Protein AF-A0A7V0SC01-F1 (afdb_monomer_lite)

Structure (mmCIF, N/CA/C/O backbone):
data_AF-A0A7V0SC01-F1
#
_entry.id   AF-A0A7V0SC01-F1
#
loop_
_atom_site.group_PDB
_atom_site.id
_atom_site.type_symbol
_atom_site.label_atom_id
_atom_site.label_alt_id
_atom_site.label_comp_id
_atom_site.label_asym_id
_atom_site.label_entity_id
_atom_site.label_seq_id
_atom_site.pdbx_PDB_ins_code
_atom_site.Cartn_x
_atom_site.Cartn_y
_atom_site.Cartn_z
_atom_site.occupancy
_atom_site.B_iso_or_equiv
_atom_site.auth_seq_id
_atom_site.auth_comp_id
_atom_site.auth_asym_id
_atom_site.auth_atom_id
_atom_site.pdbx_PDB_model_num
ATOM 1 N N . MET A 1 1 ? 28.321 1.062 -47.122 1.00 32.31 1 MET A N 1
ATOM 2 C CA . MET A 1 1 ? 28.474 -0.210 -46.373 1.00 32.31 1 MET A CA 1
ATOM 3 C C . MET A 1 1 ? 28.250 0.107 -44.896 1.00 32.31 1 MET A C 1
ATOM 5 O O . MET A 1 1 ? 29.097 0.754 -44.309 1.00 32.31 1 MET A O 1
ATOM 9 N N . ILE A 1 2 ? 27.029 0.030 -44.347 1.00 30.38 2 ILE A N 1
ATOM 10 C CA . ILE A 1 2 ? 26.309 -1.176 -43.863 1.00 30.3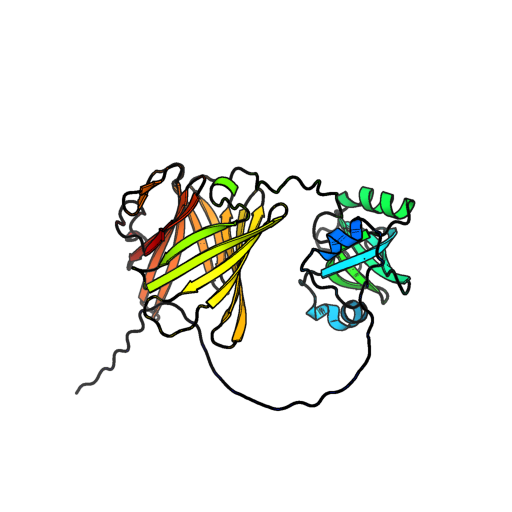8 2 ILE A CA 1
ATOM 11 C C . ILE A 1 2 ? 27.249 -1.990 -42.945 1.00 30.38 2 ILE A C 1
ATOM 13 O O . ILE A 1 2 ? 28.201 -2.565 -43.447 1.00 30.38 2 ILE A O 1
ATOM 17 N N . LYS A 1 3 ? 27.099 -2.026 -41.612 1.00 25.28 3 LYS A N 1
ATOM 18 C CA . LYS A 1 3 ? 25.887 -2.324 -40.827 1.00 25.28 3 LYS A CA 1
ATOM 19 C C . LYS A 1 3 ? 25.716 -1.407 -39.604 1.00 25.28 3 LYS A C 1
ATOM 21 O O . LYS A 1 3 ? 26.541 -1.406 -38.698 1.00 25.28 3 LYS A O 1
ATOM 26 N N . LYS A 1 4 ? 24.561 -0.732 -39.543 1.00 28.95 4 LYS A N 1
ATOM 27 C CA . LYS A 1 4 ? 23.902 -0.332 -38.292 1.00 28.95 4 LYS A CA 1
ATOM 28 C C . LYS A 1 4 ? 23.519 -1.606 -37.53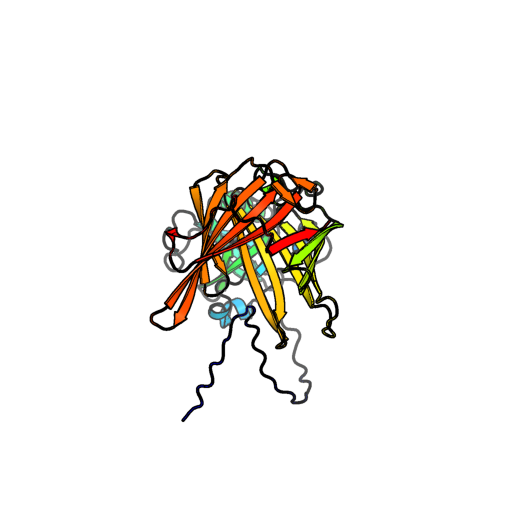1 1.00 28.95 4 LYS A C 1
ATOM 30 O O . LYS A 1 4 ? 22.881 -2.481 -38.114 1.00 28.95 4 LYS A O 1
ATOM 35 N N . ARG A 1 5 ? 23.856 -1.699 -36.246 1.00 25.48 5 ARG A N 1
ATOM 36 C CA . ARG A 1 5 ? 23.136 -2.562 -35.301 1.00 25.48 5 ARG A CA 1
ATOM 37 C C . ARG A 1 5 ? 22.370 -1.665 -34.342 1.00 25.48 5 ARG A C 1
ATOM 39 O O . ARG A 1 5 ? 22.886 -1.219 -33.328 1.00 25.48 5 ARG A O 1
ATOM 46 N N . THR A 1 6 ? 21.138 -1.383 -34.743 1.00 27.02 6 THR A N 1
ATOM 47 C CA . THR A 1 6 ? 20.044 -0.979 -33.868 1.00 27.02 6 THR A CA 1
ATOM 48 C C . THR A 1 6 ? 19.852 -2.086 -32.833 1.00 27.02 6 THR A C 1
ATOM 50 O O . THR A 1 6 ? 19.529 -3.210 -33.211 1.00 27.02 6 THR A O 1
ATOM 53 N N . ILE A 1 7 ? 20.066 -1.791 -31.553 1.00 26.25 7 ILE A N 1
ATOM 54 C CA . ILE A 1 7 ? 19.537 -2.613 -30.463 1.00 26.25 7 ILE A CA 1
ATOM 55 C C . ILE A 1 7 ? 18.461 -1.768 -29.793 1.00 26.25 7 ILE A C 1
ATOM 57 O O . ILE A 1 7 ? 18.733 -0.818 -29.065 1.00 26.25 7 ILE A O 1
ATOM 61 N N . LEU A 1 8 ? 17.232 -2.097 -30.170 1.00 22.97 8 LEU A N 1
ATOM 62 C CA . LEU A 1 8 ? 15.988 -1.679 -29.553 1.00 22.97 8 LEU A CA 1
ATOM 63 C C . LEU A 1 8 ? 15.922 -2.367 -28.177 1.00 22.97 8 LEU A C 1
ATOM 65 O O . LEU A 1 8 ? 15.876 -3.593 -28.129 1.00 22.97 8 LEU A O 1
ATOM 69 N N . PHE A 1 9 ? 15.914 -1.616 -27.079 1.00 23.14 9 PHE A N 1
ATOM 70 C CA . PHE A 1 9 ? 15.459 -2.127 -25.782 1.00 23.14 9 PHE A CA 1
ATOM 71 C C . PHE A 1 9 ? 14.180 -1.381 -25.409 1.00 23.14 9 PHE A C 1
ATOM 73 O O . PHE A 1 9 ? 14.196 -0.315 -24.802 1.00 23.14 9 PHE A O 1
ATOM 80 N N . ILE A 1 10 ? 13.061 -1.946 -25.858 1.00 24.16 10 ILE A N 1
ATOM 81 C CA . ILE A 1 10 ? 11.725 -1.675 -25.336 1.00 24.16 10 ILE A CA 1
ATOM 82 C C . ILE A 1 10 ? 11.415 -2.842 -24.393 1.00 24.16 10 ILE A C 1
ATOM 84 O O . ILE A 1 10 ? 11.433 -3.991 -24.824 1.00 24.16 10 ILE A O 1
ATOM 88 N N . GLY A 1 11 ? 11.159 -2.539 -23.120 1.00 21.77 11 GLY A N 1
ATOM 89 C CA . GLY A 1 11 ? 10.746 -3.495 -22.084 1.00 21.77 11 GLY A CA 1
ATOM 90 C C . GLY A 1 11 ? 11.477 -3.218 -20.766 1.00 21.77 11 GLY A C 1
ATOM 91 O O . GLY A 1 11 ? 12.689 -3.354 -20.695 1.00 21.77 11 GLY A O 1
ATOM 92 N N . MET A 1 12 ? 10.830 -2.591 -19.780 1.00 28.05 12 MET A N 1
ATOM 93 C CA . MET A 1 12 ? 10.052 -3.267 -18.728 1.00 28.05 12 MET A CA 1
ATOM 94 C C . MET A 1 12 ? 10.894 -4.232 -17.882 1.00 28.05 12 MET A C 1
ATOM 96 O O . MET A 1 12 ? 11.362 -5.245 -18.378 1.00 28.05 12 MET A O 1
ATOM 100 N N . ILE A 1 13 ? 10.960 -3.928 -16.578 1.00 26.47 13 ILE A N 1
ATOM 101 C CA . ILE A 1 13 ? 11.530 -4.745 -15.493 1.00 26.47 13 ILE A CA 1
ATOM 102 C C . ILE A 1 13 ? 13.065 -4.787 -15.515 1.00 26.47 13 ILE A C 1
ATOM 104 O O . ILE A 1 13 ? 13.682 -5.712 -16.028 1.00 26.47 13 ILE A O 1
ATOM 108 N N . VAL A 1 14 ? 13.699 -3.790 -14.894 1.00 23.45 14 VAL A N 1
ATOM 109 C CA . VAL A 1 14 ? 15.125 -3.871 -14.547 1.00 23.45 14 VAL A CA 1
ATOM 110 C C . VAL A 1 14 ? 15.237 -4.566 -13.188 1.00 23.45 14 VAL A C 1
ATOM 112 O O . VAL A 1 14 ? 15.217 -3.930 -12.142 1.00 23.45 14 VAL A O 1
ATOM 115 N N . MET A 1 15 ? 15.293 -5.898 -13.234 1.00 24.09 15 MET A N 1
ATOM 116 C CA . MET A 1 15 ? 16.021 -6.729 -12.274 1.00 24.09 15 MET A CA 1
ATOM 117 C C . MET A 1 15 ? 17.444 -6.846 -12.828 1.00 24.09 15 MET A C 1
ATOM 119 O O . MET A 1 15 ? 17.623 -7.337 -13.942 1.00 24.09 15 MET A O 1
ATOM 123 N N . SER A 1 16 ? 18.448 -6.413 -12.077 1.00 22.84 16 SER A N 1
ATOM 124 C CA . SER A 1 16 ? 19.837 -6.796 -12.346 1.00 22.84 16 SER A CA 1
ATOM 125 C C . SER A 1 16 ? 20.180 -7.973 -11.440 1.00 22.84 16 SER A C 1
ATOM 127 O O . SER A 1 16 ? 19.786 -7.948 -10.285 1.00 22.84 16 SER A O 1
ATOM 129 N N . ILE A 1 17 ? 20.875 -8.983 -11.980 1.00 23.52 17 ILE A N 1
ATOM 130 C CA . ILE A 1 17 ? 21.592 -10.075 -11.294 1.00 23.52 17 ILE A CA 1
ATOM 131 C C . ILE A 1 17 ? 23.050 -10.012 -11.705 1.00 23.52 17 ILE A C 1
ATOM 133 O O . ILE A 1 17 ? 23.328 -10.023 -12.899 1.00 23.52 17 ILE A O 1
ATOM 137 N N . VAL A 1 18 ? 23.968 -10.027 -10.736 1.00 20.72 18 VAL A N 1
ATOM 138 C CA . VAL A 1 18 ? 25.374 -10.422 -10.918 1.00 20.72 18 VAL A CA 1
ATOM 139 C C . VAL A 1 18 ? 25.858 -11.261 -9.719 1.00 20.72 18 VAL A C 1
ATOM 141 O O . VAL A 1 18 ? 25.680 -10.896 -8.564 1.00 20.72 18 VAL A O 1
ATOM 144 N N . MET A 1 19 ? 26.436 -12.416 -10.050 1.00 20.89 19 MET A N 1
ATOM 145 C CA . MET A 1 19 ? 26.817 -13.578 -9.229 1.00 20.89 19 MET A CA 1
ATOM 146 C C . MET A 1 19 ? 28.038 -13.368 -8.303 1.00 20.89 19 MET A C 1
ATOM 148 O O . MET A 1 19 ? 28.820 -12.459 -8.551 1.00 20.89 19 MET A O 1
ATOM 152 N N . VAL A 1 20 ? 28.255 -14.275 -7.325 1.00 20.08 20 VAL A N 1
ATOM 153 C CA . VAL A 1 20 ? 29.432 -15.192 -7.186 1.00 20.08 20 VAL A CA 1
ATOM 154 C C . VAL A 1 20 ? 29.400 -15.941 -5.823 1.00 20.08 20 VAL A C 1
ATOM 156 O O . VAL A 1 20 ? 29.287 -15.336 -4.763 1.00 20.08 20 VAL A O 1
ATOM 159 N N . THR A 1 21 ? 29.519 -17.275 -5.861 1.00 21.55 21 THR A N 1
ATOM 160 C CA . THR A 1 21 ? 29.778 -18.236 -4.751 1.00 21.55 21 THR A CA 1
ATOM 161 C C . THR A 1 21 ? 31.292 -18.456 -4.517 1.00 21.55 21 THR A C 1
ATOM 163 O O . THR A 1 21 ? 32.056 -18.149 -5.428 1.00 21.55 21 THR A O 1
ATOM 166 N N . PRO A 1 22 ? 31.757 -19.249 -3.523 1.00 34.16 22 PRO A N 1
ATOM 167 C CA . PRO A 1 22 ? 31.482 -19.283 -2.080 1.00 34.16 22 PRO A CA 1
ATOM 168 C C . PRO A 1 22 ? 32.797 -19.172 -1.251 1.00 34.16 22 PRO A C 1
ATOM 170 O O . PRO A 1 22 ? 33.889 -19.392 -1.770 1.00 34.16 22 PRO A O 1
ATOM 173 N N . ALA A 1 23 ? 32.718 -18.939 0.063 1.00 20.41 23 ALA A N 1
ATOM 174 C CA . ALA A 1 23 ? 33.807 -19.303 0.978 1.00 20.41 23 ALA A CA 1
ATOM 175 C C . ALA A 1 23 ? 33.254 -19.810 2.316 1.00 20.41 23 ALA A C 1
ATOM 177 O O . ALA A 1 23 ? 32.284 -19.280 2.853 1.00 20.41 23 ALA A O 1
ATOM 178 N N . ALA A 1 24 ? 33.860 -20.898 2.781 1.00 21.64 24 ALA A N 1
ATOM 179 C CA . ALA A 1 24 ? 33.440 -21.726 3.896 1.00 21.64 24 ALA A CA 1
ATOM 180 C C . ALA A 1 24 ? 33.712 -21.107 5.283 1.00 21.64 24 ALA A C 1
ATOM 182 O O . ALA A 1 24 ? 34.537 -20.213 5.450 1.00 21.64 24 ALA A O 1
ATOM 183 N N . VAL A 1 25 ? 32.984 -21.669 6.251 1.00 29.94 25 VAL A N 1
ATOM 184 C CA . VAL A 1 25 ? 32.935 -21.446 7.710 1.00 29.94 25 VAL A CA 1
ATOM 185 C C . VAL A 1 25 ? 34.336 -21.446 8.371 1.00 29.94 25 VAL A C 1
ATOM 187 O O . VAL A 1 25 ? 35.246 -22.103 7.866 1.00 29.94 25 VAL A O 1
ATOM 190 N N . PRO A 1 26 ? 34.508 -20.810 9.548 1.00 25.97 26 PRO A N 1
ATOM 191 C CA . PRO A 1 26 ? 34.388 -21.618 10.764 1.00 25.97 26 PRO A CA 1
ATOM 192 C C . PRO A 1 26 ? 33.603 -20.947 11.900 1.00 25.97 26 PRO A C 1
ATOM 194 O O . PRO A 1 26 ? 33.560 -19.728 12.054 1.00 25.97 26 PRO A O 1
ATOM 197 N N . ALA A 1 27 ? 32.978 -21.813 12.693 1.00 37.66 27 ALA A N 1
ATOM 198 C CA . ALA A 1 27 ? 32.303 -21.500 13.935 1.00 37.66 27 ALA A CA 1
ATOM 199 C C . ALA A 1 27 ? 33.270 -20.839 14.927 1.00 37.66 27 ALA A C 1
ATOM 201 O O . ALA A 1 27 ? 34.355 -21.357 15.187 1.00 37.66 27 ALA A O 1
ATOM 202 N N . GLY A 1 28 ? 32.840 -19.713 15.490 1.00 23.97 28 GLY A N 1
ATOM 203 C CA . GLY A 1 28 ? 33.457 -19.069 16.638 1.00 23.97 28 GLY A CA 1
ATOM 204 C C . GLY A 1 28 ? 32.380 -18.833 17.683 1.00 23.97 28 GLY A C 1
ATOM 205 O O . GLY A 1 28 ? 31.552 -17.942 17.532 1.00 23.97 28 GLY A O 1
ATOM 206 N N . ASP A 1 29 ? 32.377 -19.692 18.693 1.00 39.56 29 ASP A N 1
ATOM 207 C CA . ASP A 1 29 ? 31.605 -19.577 19.922 1.00 39.56 29 ASP A CA 1
ATOM 208 C C . ASP A 1 29 ? 31.973 -18.270 20.649 1.00 39.56 29 ASP A C 1
ATOM 210 O O . ASP A 1 29 ? 33.111 -18.102 21.090 1.00 39.56 29 ASP A O 1
ATOM 214 N N . MET A 1 30 ? 31.032 -17.324 20.729 1.00 27.67 30 MET A N 1
ATOM 215 C CA . MET A 1 30 ? 31.094 -16.170 21.629 1.00 27.67 30 MET A CA 1
ATOM 216 C C . MET A 1 30 ? 29.681 -15.784 22.083 1.00 27.67 30 MET A C 1
ATOM 218 O O . MET A 1 30 ? 28.943 -15.131 21.354 1.00 27.67 30 MET A O 1
ATOM 222 N N . GLY A 1 31 ? 29.351 -16.193 23.310 1.00 29.47 31 GLY A N 1
ATOM 223 C CA . GLY A 1 31 ? 28.769 -15.322 24.338 1.00 29.47 31 GLY A CA 1
ATOM 224 C C . GLY A 1 31 ? 27.328 -14.835 24.160 1.00 29.47 31 GLY A C 1
ATOM 225 O O . GLY A 1 31 ? 27.039 -13.940 23.376 1.00 29.47 31 GLY A O 1
ATOM 226 N N . ASP A 1 32 ? 26.438 -15.355 25.007 1.00 37.16 32 ASP A N 1
ATOM 227 C CA . ASP A 1 32 ? 25.123 -14.789 25.331 1.00 37.16 32 ASP A CA 1
ATOM 228 C C . ASP A 1 32 ? 25.214 -13.303 25.770 1.00 37.16 32 ASP A C 1
ATOM 230 O O . ASP A 1 32 ? 25.426 -13.021 26.951 1.00 37.16 32 ASP A O 1
ATOM 234 N N . ASP A 1 33 ? 24.978 -12.348 24.860 1.00 36.06 33 ASP A N 1
ATOM 235 C CA . ASP A 1 33 ? 24.984 -10.907 25.173 1.00 36.06 33 ASP A CA 1
ATOM 236 C C . ASP A 1 33 ? 23.579 -10.243 25.146 1.00 36.06 33 ASP A C 1
ATOM 238 O O . ASP A 1 33 ? 22.966 -9.968 24.115 1.00 36.06 33 ASP A O 1
ATOM 242 N N . ASP A 1 34 ? 23.073 -10.004 26.364 1.00 45.72 34 ASP A N 1
ATOM 243 C CA . ASP A 1 34 ? 22.125 -8.989 26.876 1.00 45.72 34 ASP A CA 1
ATOM 244 C C . ASP A 1 34 ? 21.132 -8.247 25.941 1.00 45.72 34 ASP A C 1
ATOM 246 O O . ASP A 1 34 ? 21.267 -7.066 25.608 1.00 45.72 34 ASP A O 1
ATOM 250 N N . ILE A 1 35 ? 19.986 -8.890 25.703 1.00 43.06 35 ILE A N 1
ATOM 251 C CA . ILE A 1 35 ? 18.788 -8.339 25.043 1.00 43.06 35 ILE A CA 1
ATOM 252 C C . ILE A 1 35 ? 18.035 -7.342 25.951 1.00 43.06 35 ILE A C 1
ATOM 254 O O . ILE A 1 35 ? 17.849 -7.601 27.147 1.00 43.06 35 ILE A O 1
ATOM 258 N N . LEU A 1 36 ? 17.486 -6.247 25.390 1.00 44.62 36 LEU A N 1
ATOM 259 C CA . LEU A 1 36 ? 16.427 -5.442 26.030 1.00 44.62 36 LEU A CA 1
ATOM 260 C C . LEU A 1 36 ? 15.139 -6.279 26.206 1.00 44.62 36 LEU A C 1
ATOM 262 O O . LEU A 1 36 ? 14.146 -6.093 25.514 1.00 44.62 36 LEU A O 1
ATOM 266 N N . GLY A 1 37 ? 15.152 -7.190 27.178 1.00 42.94 37 GLY A N 1
ATOM 267 C CA . GLY A 1 37 ? 13.989 -7.936 27.647 1.00 42.94 37 GLY A CA 1
ATOM 268 C C . GLY A 1 37 ? 13.834 -9.325 27.031 1.00 42.94 37 GLY A C 1
ATOM 269 O O . GLY A 1 37 ? 13.206 -9.494 25.994 1.00 42.94 37 GLY A O 1
ATOM 270 N N . ARG A 1 38 ? 14.281 -10.351 27.763 1.00 42.81 38 ARG A N 1
ATOM 271 C CA . ARG A 1 38 ? 13.586 -11.645 27.755 1.00 42.81 38 ARG A CA 1
ATOM 272 C C . ARG A 1 38 ? 12.442 -11.532 28.765 1.00 42.81 38 ARG A C 1
ATOM 274 O O . ARG A 1 38 ? 12.681 -11.332 29.957 1.00 42.81 38 ARG A O 1
ATOM 281 N N . GLU A 1 39 ? 11.211 -11.549 28.272 1.00 45.19 39 GLU A N 1
ATOM 282 C CA . GLU A 1 39 ? 10.003 -11.251 29.047 1.00 45.19 39 GLU A CA 1
ATOM 283 C C . GLU A 1 39 ? 9.668 -12.359 30.056 1.00 45.19 39 GLU A C 1
ATOM 285 O O . GLU A 1 39 ? 9.625 -13.544 29.720 1.00 45.19 39 GLU A O 1
ATOM 290 N N . VAL A 1 40 ? 9.369 -11.959 31.292 1.00 42.19 40 VAL A N 1
ATOM 291 C CA . VAL A 1 40 ? 8.839 -12.850 32.333 1.00 42.19 40 VAL A CA 1
ATOM 292 C C . VAL A 1 40 ? 7.370 -13.149 32.014 1.00 42.19 40 VAL A C 1
ATOM 294 O O . VAL A 1 40 ? 6.590 -12.217 31.824 1.00 42.19 40 VAL A O 1
ATOM 297 N N . ARG A 1 41 ? 7.006 -14.437 31.927 1.00 37.75 41 ARG A N 1
ATOM 298 C CA . ARG A 1 41 ? 5.622 -14.910 31.719 1.00 37.75 41 ARG A CA 1
ATOM 299 C C . ARG A 1 41 ? 4.688 -14.315 32.788 1.00 37.75 41 ARG A C 1
ATOM 301 O O . ARG A 1 41 ? 5.016 -14.394 33.968 1.00 37.75 41 ARG A O 1
ATOM 308 N N . GLY A 1 42 ? 3.540 -13.767 32.371 1.00 39.06 42 GLY A N 1
ATOM 309 C CA . GLY A 1 42 ? 2.439 -13.386 33.272 1.00 39.06 42 GLY A CA 1
ATOM 310 C C . GLY A 1 42 ? 1.957 -11.927 33.230 1.00 39.06 42 GLY A C 1
ATOM 311 O O . GLY A 1 42 ? 1.072 -11.586 34.005 1.00 39.06 42 GLY A O 1
ATOM 312 N N . ASP A 1 43 ? 2.499 -11.065 32.363 1.00 46.81 43 ASP A N 1
ATOM 313 C CA . ASP A 1 43 ? 1.995 -9.693 32.162 1.00 46.81 43 ASP A CA 1
ATOM 314 C C . ASP A 1 43 ? 1.161 -9.626 30.861 1.00 46.81 43 ASP A C 1
ATOM 316 O O . ASP A 1 43 ? 1.726 -9.871 29.791 1.00 46.81 43 ASP A O 1
ATOM 320 N N . PRO A 1 44 ? -0.146 -9.290 30.909 1.00 42.97 44 PRO A N 1
ATOM 321 C CA . PRO A 1 44 ? -1.002 -9.185 29.720 1.00 42.97 44 PRO A CA 1
ATOM 322 C C . PRO A 1 44 ? -0.455 -8.209 28.666 1.00 42.97 44 PRO A C 1
ATOM 324 O O . PRO A 1 44 ? -0.641 -8.414 27.468 1.00 42.97 44 PRO A O 1
ATOM 327 N N . GLY A 1 45 ? 0.274 -7.171 29.101 1.00 45.81 45 GLY A N 1
ATOM 328 C CA . GLY A 1 45 ? 0.940 -6.230 28.200 1.00 45.81 45 GLY A CA 1
ATOM 329 C C . GLY A 1 45 ? 2.179 -6.810 27.507 1.00 45.81 45 GLY A C 1
ATOM 330 O O . GLY A 1 45 ? 2.515 -6.373 26.409 1.00 45.81 45 GLY A O 1
ATOM 331 N N . ALA A 1 46 ? 2.835 -7.816 28.102 1.00 46.94 46 ALA A N 1
ATOM 332 C CA . ALA A 1 46 ? 4.001 -8.478 27.514 1.00 46.94 46 ALA A CA 1
ATOM 333 C C . ALA A 1 46 ? 3.611 -9.399 26.353 1.00 46.94 46 ALA A C 1
ATOM 335 O O . ALA A 1 46 ? 4.292 -9.423 25.335 1.00 46.94 46 ALA A O 1
ATOM 336 N N . GLU A 1 47 ? 2.502 -10.137 26.458 1.00 41.25 47 GLU A N 1
ATOM 337 C CA . GLU A 1 47 ? 2.085 -11.066 25.395 1.00 41.25 47 GLU A CA 1
ATOM 338 C C . GLU A 1 47 ? 1.668 -10.353 24.104 1.00 41.25 47 GLU A C 1
ATOM 340 O O . GLU A 1 47 ? 1.959 -10.826 23.009 1.00 41.25 47 GLU A O 1
ATOM 345 N N . GLN A 1 48 ? 1.070 -9.167 24.202 1.00 47.59 48 GLN A N 1
ATOM 346 C CA . GLN A 1 48 ? 0.719 -8.366 23.025 1.00 47.59 48 GLN A CA 1
ATOM 347 C C . GLN A 1 48 ? 1.933 -7.637 22.428 1.00 47.59 48 GLN A C 1
ATOM 349 O O . GLN A 1 48 ? 2.005 -7.434 21.214 1.00 47.59 48 GLN A O 1
ATOM 354 N N . PHE A 1 49 ? 2.917 -7.293 23.263 1.00 48.41 49 PHE A N 1
ATOM 355 C CA . PHE A 1 49 ? 4.189 -6.711 22.843 1.00 48.41 49 PHE A CA 1
ATOM 356 C C . PHE A 1 49 ? 5.116 -7.722 22.148 1.00 48.41 49 PHE A C 1
ATOM 358 O O . PHE A 1 49 ? 5.822 -7.368 21.193 1.00 48.41 49 PHE A O 1
ATOM 365 N N . ARG A 1 50 ? 5.050 -9.001 22.548 1.00 48.25 50 ARG A N 1
ATOM 366 C CA . ARG A 1 50 ? 5.665 -10.130 21.825 1.00 48.25 50 ARG A CA 1
ATOM 367 C C . ARG A 1 50 ? 5.241 -10.157 20.363 1.00 48.25 50 ARG A C 1
ATOM 369 O O . ARG A 1 50 ? 6.108 -10.254 19.500 1.00 48.25 50 ARG A O 1
ATOM 376 N N . ASN A 1 51 ? 3.955 -9.935 20.093 1.00 43.47 51 ASN A N 1
ATOM 377 C CA . ASN A 1 51 ? 3.321 -10.046 18.772 1.00 43.47 51 ASN A CA 1
ATOM 378 C C . ASN A 1 51 ? 3.503 -8.802 17.874 1.00 43.47 51 ASN A C 1
ATOM 380 O O . ASN A 1 51 ? 2.601 -8.428 17.120 1.00 43.47 51 ASN A O 1
ATOM 384 N N . THR A 1 52 ? 4.637 -8.109 17.987 1.00 52.34 52 THR A N 1
ATOM 385 C CA . THR A 1 52 ? 5.035 -7.029 17.069 1.00 52.34 52 THR A CA 1
ATOM 386 C C . THR A 1 52 ? 6.342 -7.415 16.378 1.00 52.34 52 THR A C 1
ATOM 388 O O . THR A 1 52 ? 7.307 -7.742 17.060 1.00 52.34 52 THR A O 1
ATOM 391 N N . ASP A 1 53 ? 6.421 -7.338 15.047 1.00 59.81 53 ASP A N 1
ATOM 392 C CA . ASP A 1 53 ? 7.625 -7.755 14.286 1.00 59.81 53 ASP A CA 1
ATOM 393 C C . ASP A 1 53 ? 8.780 -6.744 14.351 1.00 59.81 53 ASP A C 1
ATOM 395 O O . ASP A 1 53 ? 9.726 -6.791 13.566 1.00 59.81 53 ASP A O 1
ATOM 399 N N . LEU A 1 54 ? 8.693 -5.773 15.261 1.00 59.69 54 LEU A N 1
ATOM 400 C CA . LEU A 1 54 ? 9.752 -4.797 15.447 1.00 59.69 54 LEU A CA 1
ATOM 401 C C . LEU A 1 54 ? 10.924 -5.444 16.191 1.00 59.69 54 LEU A C 1
ATOM 403 O O . LEU A 1 54 ? 10.707 -6.112 17.207 1.00 59.69 54 LEU A O 1
ATOM 407 N N . PRO A 1 55 ? 12.166 -5.227 15.727 1.00 62.12 55 PRO A N 1
ATOM 408 C CA . PRO A 1 55 ? 13.338 -5.748 16.404 1.00 62.12 55 PRO A CA 1
ATOM 409 C C . PRO A 1 55 ? 13.533 -5.058 17.756 1.00 62.12 55 PRO A C 1
ATOM 411 O O . PRO A 1 55 ? 13.121 -3.915 17.979 1.00 62.12 55 PRO A O 1
ATOM 414 N N . THR A 1 56 ? 14.222 -5.752 18.650 1.00 70.69 56 THR A N 1
ATOM 415 C CA . THR A 1 56 ? 14.676 -5.212 19.929 1.00 70.69 56 THR A CA 1
ATOM 416 C C . THR A 1 56 ? 16.158 -4.874 19.802 1.00 70.69 56 THR A C 1
ATOM 418 O O . THR A 1 56 ? 16.957 -5.754 19.497 1.00 70.69 56 THR A O 1
ATOM 421 N N . ALA A 1 57 ? 16.540 -3.615 20.025 1.00 70.44 57 ALA A N 1
ATOM 422 C CA . ALA A 1 57 ? 17.952 -3.233 20.035 1.00 70.44 57 ALA A CA 1
ATOM 423 C C . ALA A 1 57 ? 18.632 -3.666 21.345 1.00 70.44 57 ALA A C 1
ATOM 425 O O . ALA A 1 57 ? 18.005 -3.658 22.407 1.00 70.44 57 ALA A O 1
ATOM 426 N N . LEU A 1 58 ? 19.921 -4.006 21.292 1.00 73.06 58 LEU A N 1
ATOM 427 C CA . LEU A 1 58 ? 20.726 -4.174 22.503 1.00 73.06 58 LEU A CA 1
ATOM 428 C C . LEU A 1 58 ? 21.057 -2.802 23.102 1.00 73.06 58 LEU A C 1
ATOM 430 O O . LEU A 1 58 ? 21.158 -1.805 22.387 1.00 73.06 58 LEU A O 1
ATOM 434 N N . TYR A 1 59 ? 21.246 -2.737 24.422 1.00 74.25 59 TYR A N 1
ATOM 435 C CA . TYR A 1 59 ? 21.606 -1.474 25.077 1.00 74.25 59 TYR A CA 1
ATOM 436 C C . TYR A 1 59 ? 22.956 -0.938 24.573 1.00 74.25 59 TYR A C 1
ATOM 438 O O . TYR A 1 59 ? 23.062 0.260 24.324 1.00 74.25 59 TYR A O 1
ATOM 446 N N . SER A 1 60 ? 23.949 -1.814 24.375 1.00 73.69 60 SER A N 1
ATOM 447 C CA . SER A 1 60 ? 25.260 -1.469 23.803 1.00 73.69 60 SER A CA 1
ATOM 448 C C . SER A 1 60 ? 25.119 -0.856 22.413 1.00 73.69 60 SER A C 1
ATOM 450 O O . SER A 1 60 ? 25.586 0.254 22.194 1.00 73.69 60 SER A O 1
ATOM 452 N N . MET A 1 61 ? 24.342 -1.482 21.525 1.00 72.00 61 MET A N 1
ATOM 453 C CA . MET A 1 61 ? 24.062 -0.956 20.182 1.00 72.00 61 MET A CA 1
ATOM 454 C C . MET A 1 61 ? 23.420 0.443 20.207 1.00 72.00 61 MET A C 1
ATOM 456 O O . MET A 1 61 ? 23.685 1.275 19.344 1.00 72.00 61 MET A O 1
ATOM 460 N N . LEU A 1 62 ? 22.577 0.739 21.204 1.00 77.44 62 LEU A N 1
ATOM 461 C CA . LEU A 1 62 ? 21.964 2.065 21.364 1.00 77.44 62 LEU A CA 1
ATOM 462 C C . LEU A 1 62 ? 22.930 3.129 21.905 1.00 77.44 62 LEU A C 1
ATOM 464 O O . LEU A 1 62 ? 22.615 4.317 21.830 1.00 77.44 62 LEU A O 1
ATOM 468 N N . VAL A 1 63 ? 24.060 2.727 22.483 1.00 78.06 63 VAL A N 1
ATOM 469 C CA . VAL A 1 63 ? 25.096 3.631 23.000 1.00 78.06 63 VAL A CA 1
ATOM 470 C C . VAL A 1 63 ? 26.229 3.796 21.988 1.00 78.06 63 VAL A C 1
ATOM 472 O O . VAL A 1 63 ? 26.663 4.920 21.745 1.00 78.06 63 VAL A O 1
ATOM 475 N N . GLU A 1 64 ? 26.671 2.699 21.384 1.00 71.06 64 GLU A N 1
ATOM 476 C CA . GLU A 1 64 ? 27.862 2.618 20.534 1.00 71.06 64 GLU A CA 1
ATOM 477 C C . GLU A 1 64 ? 27.519 2.856 19.055 1.00 71.06 64 GLU A C 1
ATOM 479 O O . GLU A 1 64 ? 28.178 3.656 18.395 1.00 71.06 64 GLU A O 1
ATOM 484 N N . ASP A 1 65 ? 26.408 2.288 18.570 1.00 70.12 65 ASP A N 1
ATOM 485 C CA . ASP A 1 65 ? 26.053 2.260 17.140 1.00 70.12 65 ASP A CA 1
ATOM 486 C C . ASP A 1 65 ? 24.815 3.099 16.788 1.00 70.12 65 ASP A C 1
ATOM 488 O O . ASP A 1 65 ? 24.230 2.967 15.707 1.00 70.12 65 ASP A O 1
ATOM 492 N N . TYR A 1 66 ? 24.387 4.003 17.676 1.00 70.25 66 TYR A N 1
ATOM 493 C CA . TYR A 1 66 ? 23.129 4.743 17.502 1.00 70.25 66 TYR A CA 1
ATOM 494 C C . TYR A 1 66 ? 23.061 5.537 16.187 1.00 70.25 66 TYR A C 1
ATOM 496 O O . TYR A 1 66 ? 21.967 5.776 15.676 1.00 70.25 66 TYR A O 1
ATOM 504 N N . GLY A 1 67 ? 24.208 5.944 15.630 1.00 69.69 67 GLY A N 1
ATOM 505 C CA . GLY A 1 67 ? 24.288 6.637 14.344 1.00 69.69 67 GLY A CA 1
ATOM 506 C C . GLY A 1 67 ? 23.790 5.783 13.175 1.00 69.69 67 GLY A C 1
ATOM 507 O O . GLY A 1 67 ? 23.084 6.300 12.314 1.00 69.69 67 GLY A O 1
ATOM 508 N N . PHE A 1 68 ? 24.085 4.480 13.187 1.00 63.06 68 PHE A N 1
ATOM 509 C CA . PHE A 1 68 ? 23.630 3.515 12.179 1.00 63.06 68 PHE A CA 1
ATOM 510 C C . PHE A 1 68 ? 22.162 3.105 12.377 1.00 63.06 68 PHE A C 1
ATOM 512 O O . PHE A 1 68 ? 21.465 2.737 11.430 1.00 63.06 68 PHE A O 1
ATOM 519 N N . LEU A 1 69 ? 21.676 3.182 13.618 1.00 69.19 69 LEU A N 1
ATOM 520 C CA . LEU A 1 69 ? 20.297 2.841 13.975 1.00 69.19 69 LEU A CA 1
ATOM 521 C C . LEU A 1 69 ? 19.331 4.029 13.894 1.00 69.19 69 LEU A C 1
ATOM 523 O O . LEU A 1 69 ? 18.120 3.848 14.052 1.00 69.19 69 LEU A O 1
ATOM 527 N N . LYS A 1 70 ? 19.848 5.238 13.660 1.00 62.75 70 LYS A N 1
ATOM 528 C CA . LYS A 1 70 ? 19.061 6.456 13.475 1.00 62.75 70 LYS A CA 1
ATOM 529 C C . LYS A 1 70 ? 18.071 6.210 12.331 1.00 62.75 70 LYS A C 1
ATOM 531 O O . LYS A 1 70 ? 18.461 5.724 11.280 1.00 62.75 70 LYS A O 1
ATOM 536 N N . GLU A 1 71 ? 16.788 6.495 12.562 1.00 64.69 71 GLU A N 1
ATOM 537 C CA . GLU A 1 71 ? 15.658 6.250 11.631 1.00 64.69 71 GLU A CA 1
ATOM 538 C C . GLU A 1 71 ? 15.107 4.812 11.575 1.00 64.69 71 GLU A C 1
ATOM 540 O O . GLU A 1 71 ? 14.043 4.589 10.993 1.00 64.69 71 GLU A O 1
ATOM 545 N N . ARG A 1 72 ? 15.734 3.839 12.250 1.00 67.25 72 ARG A N 1
ATOM 546 C CA . ARG A 1 72 ? 15.153 2.498 12.426 1.00 67.25 72 ARG A CA 1
ATOM 547 C C . ARG A 1 72 ? 14.217 2.459 13.633 1.00 67.25 72 ARG A C 1
ATOM 549 O O . ARG A 1 72 ? 14.457 3.113 14.648 1.00 67.25 72 ARG A O 1
ATOM 556 N N . ARG A 1 73 ? 13.147 1.667 13.527 1.00 77.62 73 ARG A N 1
ATOM 557 C CA . ARG A 1 73 ? 12.144 1.495 14.587 1.00 77.62 73 ARG A CA 1
ATOM 558 C C . ARG A 1 73 ? 12.420 0.223 15.369 1.00 77.62 73 ARG A C 1
ATOM 560 O O . ARG A 1 73 ? 12.610 -0.837 14.777 1.00 77.62 73 ARG A O 1
ATOM 567 N N . PHE A 1 74 ? 12.376 0.336 16.686 1.00 76.25 74 PHE A N 1
ATOM 568 C CA . PHE A 1 74 ? 12.574 -0.769 17.611 1.00 76.25 74 PHE A CA 1
ATOM 569 C C . PHE A 1 74 ? 11.450 -0.816 18.627 1.00 76.25 74 PHE A C 1
ATOM 571 O O . PHE A 1 74 ? 10.764 0.179 18.883 1.00 76.25 74 PHE A O 1
ATOM 578 N N . LYS A 1 75 ? 11.304 -1.977 19.251 1.00 79.56 75 LYS A N 1
ATOM 579 C CA . LYS A 1 75 ? 10.469 -2.152 20.430 1.00 79.56 75 LYS A CA 1
ATOM 580 C C . LYS A 1 75 ? 11.352 -2.370 21.659 1.00 79.56 75 LYS A C 1
ATOM 582 O O . LYS A 1 75 ? 12.423 -2.965 21.585 1.00 79.56 75 LYS A O 1
ATOM 587 N N . GLY A 1 76 ? 10.926 -1.855 22.806 1.00 76.88 76 GLY A N 1
ATOM 588 C CA . GLY A 1 76 ? 11.473 -2.249 24.102 1.00 76.88 76 GLY A CA 1
ATOM 589 C C . GLY A 1 76 ? 10.505 -2.035 25.264 1.00 76.88 76 GLY A C 1
ATOM 590 O O . GLY A 1 76 ? 9.549 -1.264 25.183 1.00 76.88 76 GLY A O 1
ATOM 591 N N . SER A 1 77 ? 10.784 -2.715 26.370 1.00 80.38 77 SER A N 1
ATOM 592 C CA . SER A 1 77 ? 10.079 -2.539 27.640 1.00 80.38 77 SER A CA 1
ATOM 593 C C . SER A 1 77 ? 10.980 -1.846 28.659 1.00 80.38 77 SER A C 1
ATOM 595 O O . SER A 1 77 ? 12.136 -2.241 28.829 1.00 80.38 77 SER A O 1
ATOM 597 N N . LEU A 1 78 ? 10.452 -0.853 29.369 1.00 83.38 78 LEU A N 1
ATOM 598 C CA . LEU A 1 78 ? 11.185 -0.065 30.358 1.00 83.38 78 LEU A CA 1
ATOM 599 C C . LEU A 1 78 ? 10.377 0.088 31.651 1.00 83.38 78 LEU A C 1
ATOM 601 O O . LEU A 1 78 ? 9.159 -0.074 31.662 1.00 83.38 78 LEU A O 1
ATOM 605 N N . THR A 1 79 ? 11.042 0.471 32.735 1.00 83.00 79 THR A N 1
ATOM 606 C CA . THR A 1 79 ? 10.386 0.969 33.949 1.00 83.00 79 THR A CA 1
ATOM 607 C C . THR A 1 79 ? 10.434 2.490 33.940 1.00 83.00 79 THR A C 1
ATOM 609 O O . THR A 1 79 ? 11.512 3.085 33.948 1.00 83.00 79 THR A O 1
ATOM 612 N N . ALA A 1 80 ? 9.271 3.138 33.911 1.00 85.25 80 ALA A N 1
ATOM 613 C CA . ALA A 1 80 ? 9.178 4.594 33.931 1.00 85.25 80 ALA A CA 1
ATOM 614 C C . ALA A 1 80 ? 9.539 5.140 35.327 1.00 85.25 80 ALA A C 1
ATOM 616 O O . ALA A 1 80 ? 8.967 4.701 36.323 1.00 85.25 80 ALA A O 1
ATOM 617 N N . LEU A 1 81 ? 10.461 6.109 35.408 1.00 86.56 81 LEU A N 1
ATOM 618 C CA . LEU A 1 81 ? 10.950 6.643 36.689 1.00 86.56 81 LEU A CA 1
ATOM 619 C C . LEU A 1 81 ? 10.458 8.066 36.964 1.00 86.56 81 LEU A C 1
ATOM 621 O O . LEU A 1 81 ? 9.886 8.335 38.016 1.00 86.56 81 LEU A O 1
ATOM 625 N N . ARG A 1 82 ? 10.702 9.006 36.042 1.00 90.25 82 ARG A N 1
ATOM 626 C CA . ARG A 1 82 ? 10.308 10.419 36.205 1.00 90.25 82 ARG A CA 1
ATOM 627 C C . ARG A 1 82 ? 10.218 11.150 34.873 1.00 90.25 82 ARG A C 1
ATOM 629 O O . ARG A 1 82 ? 10.934 10.807 33.939 1.00 90.25 82 ARG A O 1
ATOM 636 N N . ILE A 1 83 ? 9.407 12.206 34.811 1.00 89.69 83 ILE A N 1
ATOM 637 C CA . ILE A 1 83 ? 9.271 13.064 33.624 1.00 89.69 83 ILE A CA 1
ATOM 638 C C . ILE A 1 83 ? 9.842 14.451 33.920 1.00 89.69 83 ILE A C 1
ATOM 640 O O . ILE A 1 83 ? 9.365 15.153 34.809 1.00 89.69 83 ILE A O 1
ATOM 644 N N . THR A 1 84 ? 10.820 14.888 33.134 1.00 88.38 84 THR A N 1
ATOM 645 C CA . THR A 1 84 ? 11.469 16.200 33.248 1.00 88.38 84 THR A CA 1
ATOM 646 C C . THR A 1 84 ? 11.274 17.032 31.979 1.00 88.38 84 THR A C 1
ATOM 648 O O . THR A 1 84 ? 10.646 16.602 31.004 1.00 88.38 84 THR A O 1
ATOM 651 N N . ALA A 1 85 ? 11.757 18.274 31.993 1.00 85.62 85 ALA A N 1
ATOM 652 C CA . ALA A 1 85 ? 11.909 19.054 30.769 1.00 85.62 85 ALA A CA 1
ATOM 653 C C . ALA A 1 85 ? 13.021 18.451 29.892 1.00 85.62 85 ALA A C 1
ATOM 655 O O . ALA A 1 85 ? 13.948 17.826 30.413 1.00 85.62 85 ALA A O 1
ATOM 656 N N . VAL A 1 86 ? 12.934 18.646 28.573 1.00 82.12 86 VAL A N 1
ATOM 657 C CA . VAL A 1 86 ? 13.987 18.226 27.637 1.00 82.12 86 VAL A CA 1
ATOM 658 C C . VAL A 1 86 ? 15.195 19.172 27.782 1.00 82.12 86 VAL A C 1
ATOM 660 O O . VAL A 1 86 ? 15.027 20.389 27.600 1.00 82.12 86 VAL A O 1
ATOM 663 N N . PRO A 1 87 ? 16.400 18.661 28.117 1.00 80.19 87 PRO A N 1
ATOM 664 C CA . PRO A 1 87 ? 17.624 19.458 28.190 1.00 80.19 87 PRO A CA 1
ATOM 665 C C . PRO A 1 87 ? 17.886 20.208 26.885 1.00 80.19 87 PRO A C 1
ATOM 667 O O . PRO A 1 87 ? 17.557 19.703 25.814 1.00 80.19 87 PRO A O 1
ATOM 670 N N . LYS A 1 88 ? 18.518 21.390 26.951 1.00 79.19 88 LYS A N 1
ATOM 671 C CA . LYS A 1 88 ? 18.818 22.204 25.753 1.00 79.19 88 LYS A CA 1
ATOM 672 C C . LYS A 1 88 ? 19.541 21.398 24.663 1.00 79.19 88 LYS A C 1
ATOM 674 O O . LYS A 1 88 ? 19.169 21.521 23.504 1.00 79.19 88 LYS A O 1
ATOM 679 N N . ALA A 1 89 ? 20.477 20.531 25.053 1.00 76.94 89 ALA A N 1
ATOM 680 C CA . ALA A 1 89 ? 21.241 19.665 24.150 1.00 76.94 89 ALA A CA 1
ATOM 681 C C . ALA A 1 89 ? 20.394 18.630 23.378 1.00 76.94 89 ALA A C 1
ATOM 683 O O . ALA A 1 89 ? 20.847 18.107 22.370 1.00 76.94 89 ALA A O 1
ATOM 684 N N . LEU A 1 90 ? 19.170 18.334 23.833 1.00 74.12 90 LEU A N 1
ATOM 685 C CA . LEU A 1 90 ? 18.264 17.352 23.224 1.00 74.12 90 LEU A CA 1
ATOM 686 C C . LEU A 1 90 ? 17.025 17.997 22.583 1.00 74.12 90 LEU A C 1
ATOM 688 O O . LEU A 1 90 ? 16.083 17.299 22.209 1.00 74.12 90 LEU A O 1
ATOM 692 N N . ARG A 1 91 ? 16.980 19.332 22.483 1.00 73.31 91 ARG A N 1
ATOM 693 C CA . ARG A 1 91 ? 15.832 20.038 21.904 1.00 73.31 91 ARG A CA 1
ATOM 694 C C . ARG A 1 91 ? 15.802 19.862 20.389 1.00 73.31 91 ARG A C 1
ATOM 696 O O . ARG A 1 91 ? 16.682 20.334 19.681 1.00 73.31 91 ARG A O 1
ATOM 703 N N . LEU A 1 92 ? 14.742 19.224 19.910 1.00 63.97 92 LEU A N 1
ATOM 704 C CA . LEU A 1 92 ? 14.385 19.163 18.495 1.00 63.97 92 LEU A CA 1
ATOM 705 C C . LEU A 1 92 ? 14.003 20.559 17.950 1.00 63.97 92 LEU A C 1
ATOM 707 O O . LEU A 1 92 ? 13.442 21.369 18.697 1.00 63.97 92 LEU A O 1
ATOM 711 N N . PRO A 1 93 ? 14.201 20.848 16.652 1.00 49.62 93 PRO A N 1
ATOM 712 C CA . PRO A 1 93 ? 13.552 21.989 16.007 1.00 49.62 93 PRO A CA 1
ATOM 713 C C . PRO A 1 93 ? 12.029 21.906 16.235 1.00 49.62 93 PRO A C 1
ATOM 715 O O . PRO A 1 93 ? 11.406 20.902 15.900 1.00 49.62 93 PRO A O 1
ATOM 718 N N . GLY A 1 94 ? 11.430 22.909 16.891 1.00 50.50 94 GLY A N 1
ATOM 719 C CA . GLY A 1 94 ? 10.006 22.887 17.282 1.00 50.50 94 GLY A CA 1
ATOM 720 C C . GLY A 1 94 ? 9.681 22.237 18.643 1.00 50.50 94 GLY A C 1
ATOM 721 O O . GLY A 1 94 ? 8.524 21.923 18.917 1.00 50.50 94 GLY A O 1
ATOM 722 N N . SER A 1 95 ? 10.660 22.060 19.540 1.00 51.31 95 SER A N 1
ATOM 723 C CA . SER A 1 95 ? 10.570 21.300 20.808 1.00 51.31 95 SER A CA 1
ATOM 724 C C . SER A 1 95 ? 9.574 21.768 21.892 1.00 51.31 95 SER A C 1
ATOM 726 O O . SER A 1 95 ? 9.680 21.302 23.027 1.00 51.31 95 SER A O 1
ATOM 728 N N . ARG A 1 96 ? 8.618 22.673 21.633 1.00 58.00 96 ARG A N 1
ATOM 729 C CA . ARG A 1 96 ? 7.619 23.069 22.658 1.00 58.00 96 ARG A CA 1
ATOM 730 C C . ARG A 1 96 ? 6.638 21.935 23.009 1.00 58.00 96 ARG A C 1
ATOM 732 O O . ARG A 1 96 ? 6.018 21.982 24.065 1.00 58.00 96 ARG A O 1
ATOM 739 N N . GLY A 1 97 ? 6.535 20.904 22.166 1.00 71.56 97 GLY A N 1
ATOM 740 C CA . GLY A 1 97 ? 5.584 19.795 22.314 1.00 71.56 97 GLY A CA 1
ATOM 741 C C . GLY A 1 97 ? 6.106 18.508 22.967 1.00 71.56 97 GLY A C 1
ATOM 742 O O . GLY A 1 97 ? 5.412 17.500 22.869 1.00 71.56 97 GLY A O 1
ATOM 743 N N . TYR A 1 98 ? 7.292 18.501 23.595 1.00 83.12 98 TYR A N 1
ATOM 744 C CA . TYR A 1 98 ? 7.921 17.267 24.096 1.00 83.12 98 TYR A CA 1
ATOM 745 C C . TYR A 1 98 ? 8.414 17.351 25.548 1.00 83.12 98 TYR A C 1
ATOM 747 O O . TYR A 1 98 ? 8.763 18.415 26.065 1.00 83.12 98 TYR A O 1
ATOM 755 N N . ARG A 1 99 ? 8.492 16.187 26.198 1.00 87.19 99 ARG A N 1
ATOM 756 C CA . ARG A 1 99 ? 9.022 15.961 27.548 1.00 87.19 99 ARG A CA 1
ATOM 757 C C . ARG A 1 99 ? 10.026 14.814 27.540 1.00 87.19 99 ARG A C 1
ATOM 759 O O . ARG A 1 99 ? 10.021 13.989 26.635 1.00 87.19 99 ARG A O 1
ATOM 766 N N . LEU A 1 100 ? 10.896 14.776 28.547 1.00 89.12 100 LEU A N 1
ATOM 767 C CA . LEU A 1 100 ? 11.871 13.700 28.701 1.00 89.12 100 LEU A CA 1
ATOM 768 C C . LEU A 1 100 ? 11.413 12.759 29.811 1.00 89.12 100 LEU A C 1
ATOM 770 O O . LEU A 1 100 ? 11.303 13.170 30.964 1.00 89.12 100 LEU A O 1
ATOM 774 N N . LEU A 1 101 ? 11.160 11.505 29.469 1.00 90.38 101 LEU A N 1
ATOM 775 C CA . LEU A 1 101 ? 10.959 10.424 30.417 1.00 90.38 101 LEU A CA 1
ATOM 776 C C . LEU A 1 101 ? 12.319 9.800 30.741 1.00 90.38 101 LEU A C 1
ATOM 778 O O . LEU A 1 101 ? 12.981 9.254 29.865 1.00 90.38 101 LEU A O 1
ATOM 782 N N . ALA A 1 102 ? 12.733 9.863 32.001 1.00 90.00 102 ALA A N 1
ATOM 783 C CA . ALA A 1 102 ? 13.796 9.008 32.507 1.00 90.00 102 ALA A CA 1
ATOM 784 C C . ALA A 1 102 ? 13.193 7.649 32.863 1.00 90.00 102 ALA A C 1
ATOM 786 O O . ALA A 1 102 ? 12.199 7.571 33.595 1.00 90.00 102 ALA A O 1
ATOM 787 N N . ALA A 1 103 ? 13.808 6.595 32.353 1.00 87.94 103 ALA A N 1
ATOM 788 C CA . ALA A 1 103 ? 13.394 5.221 32.546 1.00 87.94 103 ALA A CA 1
ATOM 789 C C . ALA A 1 103 ? 14.611 4.338 32.848 1.00 87.94 103 ALA A C 1
ATOM 791 O O . ALA A 1 103 ? 15.759 4.766 32.688 1.00 87.94 103 ALA A O 1
ATOM 792 N N . SER A 1 104 ? 14.364 3.111 33.293 1.00 83.50 104 SER A N 1
ATOM 793 C CA . SER A 1 104 ? 15.403 2.097 33.449 1.00 83.50 104 SER A CA 1
ATOM 794 C C . SER A 1 104 ? 15.063 0.803 32.722 1.00 83.50 104 SER A C 1
ATOM 796 O O . SER A 1 104 ? 13.894 0.462 32.528 1.00 83.50 104 SER A O 1
ATOM 798 N N . THR A 1 105 ? 16.100 0.070 32.322 1.00 75.94 105 THR A N 1
ATOM 799 C CA . THR A 1 105 ? 15.963 -1.302 31.827 1.00 75.94 105 THR A CA 1
ATOM 800 C C . THR A 1 105 ? 15.556 -2.247 32.961 1.00 75.94 105 THR A C 1
ATOM 802 O O . THR A 1 105 ? 15.861 -2.012 34.131 1.00 75.94 105 THR A O 1
ATOM 805 N N . LEU A 1 106 ? 14.863 -3.336 32.618 1.00 65.50 106 LEU A N 1
ATOM 806 C CA . LEU A 1 106 ? 14.251 -4.234 33.604 1.00 65.50 106 LEU A CA 1
ATOM 807 C C . LEU A 1 106 ? 15.259 -5.077 34.406 1.00 65.50 106 LEU A C 1
ATOM 809 O O . LEU A 1 106 ? 15.027 -5.308 35.587 1.00 65.50 106 LEU A O 1
ATOM 813 N N . ARG A 1 107 ? 16.346 -5.561 33.780 1.00 55.03 107 ARG A N 1
ATOM 814 C CA . ARG A 1 107 ? 17.308 -6.490 34.415 1.00 55.03 107 ARG A CA 1
ATOM 815 C C . ARG A 1 107 ? 18.425 -5.791 35.183 1.00 55.03 107 ARG A C 1
ATOM 817 O O . ARG A 1 107 ? 18.678 -6.134 36.329 1.00 55.03 107 ARG A O 1
ATOM 824 N N . LYS A 1 108 ? 19.106 -4.837 34.542 1.00 56.75 108 LYS A N 1
ATOM 825 C CA . LYS A 1 108 ? 20.318 -4.198 35.086 1.00 56.75 108 LYS A CA 1
ATOM 826 C C . LYS A 1 108 ? 20.085 -2.768 35.582 1.00 56.75 108 LYS A C 1
ATOM 828 O O . LYS A 1 108 ? 21.009 -2.127 36.067 1.00 56.75 108 LYS A O 1
ATOM 833 N N . GLY A 1 109 ? 18.861 -2.244 35.456 1.00 70.69 109 GLY A N 1
ATOM 834 C CA . GLY A 1 109 ? 18.519 -0.898 35.919 1.00 70.69 109 GLY A CA 1
ATOM 835 C C . GLY A 1 109 ? 19.212 0.226 35.140 1.00 70.69 109 GLY A C 1
ATOM 836 O O . GLY A 1 109 ? 19.198 1.372 35.591 1.00 70.69 109 GLY A O 1
ATOM 837 N N . TYR A 1 110 ? 19.807 -0.079 33.980 1.00 78.69 110 TYR A N 1
ATOM 838 C CA . TYR A 1 110 ? 20.501 0.908 33.159 1.00 78.69 110 TYR A CA 1
ATOM 839 C C . TYR A 1 110 ? 19.568 2.031 32.750 1.00 78.69 110 TYR A C 1
ATOM 841 O O . TYR A 1 110 ? 18.411 1.799 32.397 1.00 78.69 110 TYR A O 1
ATOM 849 N N . ARG A 1 111 ? 20.083 3.257 32.806 1.00 86.44 111 ARG A N 1
ATOM 850 C CA . ARG A 1 111 ? 19.298 4.454 32.544 1.00 86.44 111 ARG A CA 1
ATOM 851 C C . ARG A 1 111 ? 19.048 4.598 31.049 1.00 86.44 111 ARG A C 1
ATOM 853 O O . ARG A 1 111 ? 19.961 4.467 30.250 1.00 86.44 111 ARG A O 1
ATOM 860 N N . VAL A 1 112 ? 17.816 4.932 30.696 1.00 86.44 112 VAL A N 1
ATOM 861 C CA . VAL A 1 112 ? 17.397 5.252 29.332 1.00 86.44 112 VAL A CA 1
ATOM 862 C C . VAL A 1 112 ? 16.586 6.539 29.385 1.00 86.44 112 VAL A C 1
ATOM 864 O O . VAL A 1 112 ? 15.791 6.745 30.307 1.00 86.44 112 VAL A O 1
ATOM 867 N N . TYR A 1 113 ? 16.773 7.415 28.405 1.00 91.00 113 TYR A N 1
ATOM 868 C CA . TYR A 1 113 ? 15.946 8.604 28.247 1.00 91.00 113 TYR A CA 1
ATOM 869 C C . TYR A 1 113 ? 15.024 8.447 27.044 1.00 91.00 113 TYR A C 1
ATOM 871 O O . TYR A 1 113 ? 15.462 8.029 25.981 1.00 91.00 113 TYR A O 1
ATOM 879 N N . VAL A 1 114 ? 13.753 8.811 27.192 1.00 90.88 114 VAL A N 1
ATOM 880 C CA . VAL A 1 114 ? 12.760 8.737 26.115 1.00 90.88 114 VAL A CA 1
ATOM 881 C C . VAL A 1 114 ? 12.128 10.110 25.913 1.00 90.88 114 VAL A C 1
ATOM 883 O O . VAL A 1 114 ? 11.547 10.680 26.836 1.00 90.88 114 VAL A O 1
ATOM 886 N N . ILE A 1 115 ? 12.248 10.664 24.711 1.00 88.69 115 ILE A N 1
ATOM 887 C CA . ILE A 1 115 ? 11.570 11.886 24.286 1.00 88.69 115 ILE A CA 1
ATOM 888 C C . ILE A 1 115 ? 10.128 11.510 23.951 1.00 88.69 115 ILE A C 1
ATOM 890 O O . ILE A 1 115 ? 9.878 10.782 22.991 1.00 88.69 115 ILE A O 1
ATOM 894 N N . ILE A 1 116 ? 9.190 12.011 24.749 1.00 88.69 116 ILE A N 1
ATOM 895 C CA . ILE A 1 116 ? 7.758 11.724 24.639 1.00 88.69 116 ILE A CA 1
ATOM 896 C C . ILE A 1 116 ? 6.983 13.004 24.288 1.00 88.69 116 ILE A C 1
ATOM 898 O O . ILE A 1 116 ? 7.345 14.084 24.768 1.00 88.69 116 ILE A O 1
ATOM 902 N N . PRO A 1 117 ? 5.923 12.937 23.470 1.00 83.50 117 PRO A N 1
ATOM 903 C CA . PRO A 1 117 ? 4.997 14.050 23.275 1.00 83.50 117 PRO A CA 1
ATOM 904 C C . PRO A 1 117 ? 4.349 14.511 24.591 1.00 83.50 117 PRO A C 1
ATOM 906 O O . PRO A 1 117 ? 4.057 13.709 25.477 1.00 83.50 117 PRO A O 1
ATOM 909 N N . THR A 1 118 ? 4.057 15.808 24.728 1.00 82.94 118 THR A N 1
ATOM 910 C CA . THR A 1 118 ? 3.384 16.347 25.928 1.00 82.94 118 THR A CA 1
ATOM 911 C C . THR A 1 118 ? 2.004 15.715 26.154 1.00 82.94 118 THR A C 1
ATOM 913 O O . THR A 1 118 ? 1.597 15.537 27.302 1.00 82.94 118 THR A O 1
ATOM 916 N N . VAL A 1 119 ? 1.308 15.324 25.079 1.00 78.94 119 VAL A N 1
ATOM 917 C CA . VAL A 1 119 ? 0.000 14.643 25.141 1.00 78.94 119 VAL A CA 1
ATOM 918 C C . VAL A 1 119 ? 0.058 13.307 25.895 1.00 78.94 119 VAL A C 1
ATOM 920 O O . VAL A 1 119 ? -0.920 12.912 26.525 1.00 78.94 119 VAL A O 1
ATOM 923 N N . ASP A 1 120 ? 1.227 12.670 25.931 1.00 79.94 120 ASP A N 1
ATOM 924 C CA . ASP A 1 120 ? 1.442 11.351 26.525 1.00 79.94 120 ASP A CA 1
ATOM 925 C C . ASP A 1 120 ? 1.892 11.393 27.997 1.00 79.94 120 ASP A C 1
ATOM 927 O O . ASP A 1 120 ? 1.995 10.368 28.678 1.00 79.94 120 ASP A O 1
ATOM 931 N N . VAL A 1 121 ? 2.139 12.589 28.539 1.00 83.25 121 VAL A N 1
ATOM 932 C CA . VAL A 1 121 ? 2.633 12.779 29.914 1.00 83.25 121 VAL A CA 1
ATOM 933 C C . VAL A 1 121 ? 1.682 12.182 30.947 1.00 83.25 121 VAL A C 1
ATOM 935 O O . VAL A 1 121 ? 2.137 11.609 31.941 1.00 83.25 121 VAL A O 1
ATOM 938 N N . LYS A 1 122 ? 0.365 12.291 30.726 1.00 81.56 122 LYS A N 1
ATOM 939 C CA . LYS A 1 122 ? -0.650 11.761 31.648 1.00 81.56 122 LYS A CA 1
ATOM 940 C C . LYS A 1 122 ? -0.547 10.237 31.771 1.00 81.56 122 LYS A C 1
ATOM 942 O O . LYS A 1 122 ? -0.585 9.727 32.890 1.00 81.56 122 LYS A O 1
ATOM 947 N N . TYR A 1 123 ? -0.347 9.535 30.653 1.00 80.62 123 TYR A N 1
ATOM 948 C CA . TYR A 1 123 ? -0.179 8.080 30.629 1.00 80.62 123 TYR A CA 1
ATOM 949 C C . TYR A 1 123 ? 1.047 7.655 31.448 1.00 80.62 123 TYR A C 1
ATOM 951 O O . TYR A 1 123 ? 0.932 6.899 32.415 1.00 80.62 123 TYR A O 1
ATOM 959 N N . PHE A 1 124 ? 2.219 8.210 31.126 1.00 81.75 124 PHE A N 1
ATOM 960 C CA . PHE A 1 124 ? 3.462 7.830 31.800 1.00 81.75 124 PHE A CA 1
ATOM 961 C C . PHE A 1 124 ? 3.482 8.241 33.272 1.00 81.75 124 PHE A C 1
ATOM 963 O O . PHE A 1 124 ? 4.028 7.515 34.097 1.00 81.75 124 PHE A O 1
ATOM 970 N N . SER A 1 125 ? 2.840 9.354 33.634 1.00 83.25 125 SER A N 1
ATOM 971 C CA . SER A 1 125 ? 2.694 9.746 35.042 1.00 83.25 125 SER A CA 1
ATOM 972 C C . SER A 1 125 ? 1.892 8.713 35.839 1.00 83.25 125 SER A C 1
ATOM 974 O O . SER A 1 125 ? 2.239 8.421 36.983 1.00 83.25 125 SER A O 1
ATOM 976 N N . GLY A 1 126 ? 0.854 8.122 35.236 1.00 75.75 126 GLY A N 1
ATOM 977 C CA . GLY A 1 126 ? 0.113 7.007 35.829 1.00 75.75 126 GLY A CA 1
ATOM 978 C C . GLY A 1 126 ? 0.995 5.776 36.046 1.00 75.75 126 GLY A C 1
ATOM 979 O O . GLY A 1 126 ? 0.991 5.205 37.136 1.00 75.75 126 GLY A O 1
ATOM 980 N N . LYS A 1 127 ? 1.814 5.422 35.050 1.00 80.06 127 LYS A N 1
ATOM 981 C CA . LYS A 1 127 ? 2.738 4.276 35.118 1.00 80.06 127 LYS A CA 1
ATOM 982 C C . LYS A 1 127 ? 3.855 4.467 36.146 1.00 80.06 127 LYS A C 1
ATOM 984 O O . LYS A 1 127 ? 4.149 3.539 36.889 1.00 80.06 127 LYS A O 1
ATOM 989 N N . ILE A 1 128 ? 4.394 5.682 36.273 1.00 85.00 128 ILE A N 1
ATOM 990 C CA . ILE A 1 128 ? 5.373 6.039 37.315 1.00 85.00 128 ILE A CA 1
ATOM 991 C C . ILE A 1 128 ? 4.778 5.840 38.712 1.00 85.00 128 ILE A C 1
ATOM 993 O O . ILE A 1 128 ? 5.403 5.209 39.562 1.00 85.00 128 ILE A O 1
ATOM 997 N N . ARG A 1 129 ? 3.554 6.338 38.955 1.00 80.88 129 ARG A N 1
ATOM 998 C CA . ARG A 1 129 ? 2.882 6.201 40.261 1.00 80.88 129 ARG A CA 1
ATOM 999 C C . ARG A 1 129 ? 2.664 4.741 40.649 1.00 80.88 129 ARG A C 1
ATOM 1001 O O . ARG A 1 129 ? 2.851 4.393 41.808 1.00 80.88 129 ARG A O 1
ATOM 1008 N N . LYS A 1 130 ? 2.296 3.904 39.678 1.00 74.38 130 LYS A N 1
ATOM 1009 C CA . LYS A 1 130 ? 2.054 2.470 39.880 1.00 74.38 130 LYS A CA 1
ATOM 1010 C C . LYS A 1 130 ? 3.322 1.609 39.792 1.00 74.38 130 LYS A C 1
ATOM 1012 O O . LYS A 1 130 ? 3.239 0.404 39.992 1.00 74.38 130 LYS A O 1
ATOM 1017 N N . ARG A 1 131 ? 4.487 2.212 39.505 1.00 74.19 131 ARG A N 1
ATOM 1018 C CA . ARG A 1 131 ? 5.765 1.521 39.231 1.00 74.19 131 ARG A CA 1
ATOM 1019 C C . ARG A 1 131 ? 5.624 0.411 38.182 1.00 74.19 131 ARG A C 1
ATOM 1021 O O . ARG A 1 131 ? 6.276 -0.626 38.257 1.00 74.19 131 ARG A O 1
ATOM 1028 N N . GLU A 1 132 ? 4.753 0.641 37.206 1.00 72.31 132 GLU A N 1
ATOM 1029 C CA . GLU A 1 132 ? 4.426 -0.334 36.173 1.00 72.31 132 GLU A CA 1
ATOM 1030 C C . GLU A 1 132 ? 5.427 -0.283 35.020 1.00 72.31 132 GLU A C 1
ATOM 1032 O O . GLU A 1 132 ? 5.999 0.763 34.685 1.00 72.31 132 GLU A O 1
ATOM 1037 N N . ARG A 1 133 ? 5.593 -1.440 34.377 1.00 73.25 133 ARG A N 1
ATOM 1038 C CA . ARG A 1 133 ? 6.345 -1.553 33.133 1.00 73.25 133 ARG A CA 1
ATOM 1039 C C . ARG A 1 133 ? 5.625 -0.793 32.027 1.00 73.25 133 ARG A C 1
ATOM 1041 O O . ARG A 1 133 ? 4.394 -0.730 31.976 1.00 73.25 133 ARG A O 1
ATOM 1048 N N . VAL A 1 134 ? 6.414 -0.215 31.134 1.00 76.94 134 VAL A N 1
ATOM 1049 C CA . VAL A 1 134 ? 5.931 0.457 29.936 1.00 76.94 134 VAL A CA 1
ATOM 1050 C C . VAL A 1 134 ? 6.529 -0.202 28.711 1.00 76.94 134 VAL A C 1
ATOM 1052 O O . VAL A 1 134 ? 7.740 -0.379 28.607 1.00 76.94 134 VAL A O 1
ATOM 1055 N N . TYR A 1 135 ? 5.651 -0.552 27.785 1.00 78.56 135 TYR A N 1
ATOM 1056 C CA . TYR A 1 135 ? 5.990 -1.112 26.490 1.00 78.56 135 TYR A CA 1
ATOM 1057 C C . TYR A 1 135 ? 5.964 0.021 25.472 1.00 78.56 135 TYR A C 1
ATOM 1059 O O . TYR A 1 135 ? 4.963 0.736 25.366 1.00 78.56 135 TYR A O 1
ATOM 1067 N N . ILE A 1 136 ? 7.082 0.240 24.785 1.00 78.06 136 ILE A N 1
ATOM 1068 C CA . ILE A 1 136 ? 7.250 1.370 23.873 1.00 78.06 136 ILE A CA 1
ATOM 1069 C C . ILE A 1 136 ? 7.784 0.916 22.518 1.00 78.06 136 ILE A C 1
ATOM 1071 O O . ILE A 1 136 ? 8.614 0.011 22.423 1.00 78.06 136 ILE A O 1
ATOM 1075 N N . THR A 1 137 ? 7.330 1.606 21.476 1.00 80.50 137 THR A N 1
ATOM 1076 C CA . THR A 1 137 ? 7.986 1.625 20.168 1.00 80.50 137 THR A CA 1
ATOM 1077 C C . THR A 1 137 ? 8.757 2.929 20.046 1.00 80.50 137 THR A C 1
ATOM 1079 O O . THR A 1 137 ? 8.263 3.984 20.452 1.00 80.50 137 THR A O 1
ATOM 1082 N N . TYR A 1 138 ? 9.981 2.867 19.536 1.00 83.94 138 TYR A N 1
ATOM 1083 C CA . TYR A 1 138 ? 10.864 4.022 19.511 1.00 83.94 138 TYR A CA 1
ATOM 1084 C C . TYR A 1 138 ? 11.831 4.014 18.331 1.00 83.94 138 TYR A C 1
ATOM 1086 O O . TYR A 1 138 ? 12.153 2.968 17.768 1.00 83.94 138 TYR A O 1
ATOM 1094 N N . THR A 1 139 ? 12.350 5.198 18.022 1.00 84.38 139 THR A N 1
ATOM 1095 C CA . THR A 1 139 ? 13.512 5.419 17.158 1.00 84.38 139 THR A CA 1
ATOM 1096 C C . THR A 1 139 ? 14.705 5.895 17.997 1.00 84.38 139 THR A C 1
ATOM 1098 O O . THR A 1 139 ? 14.531 6.745 18.876 1.00 84.38 139 THR A O 1
ATOM 1101 N N . PRO A 1 140 ? 15.929 5.375 17.791 1.00 86.06 140 PRO A N 1
ATOM 1102 C CA . PRO A 1 140 ? 17.121 5.888 18.458 1.00 86.06 140 PRO A CA 1
ATOM 1103 C C . PRO A 1 140 ? 17.382 7.331 18.032 1.00 86.06 140 PRO A C 1
ATOM 1105 O O . PRO A 1 140 ? 17.328 7.666 16.848 1.00 86.06 140 PRO A O 1
ATOM 1108 N N . TYR A 1 141 ? 17.641 8.198 19.008 1.00 84.88 141 TYR A N 1
ATOM 1109 C CA . TYR A 1 141 ? 17.833 9.628 18.780 1.00 84.88 141 TYR A CA 1
ATOM 1110 C C . TYR A 1 141 ? 19.272 10.077 19.041 1.00 84.88 141 TYR A C 1
ATOM 1112 O O . TYR A 1 141 ? 19.794 10.921 18.313 1.00 84.88 141 TYR A O 1
ATOM 1120 N N . GLY A 1 142 ? 19.919 9.528 20.069 1.00 86.38 142 GLY A N 1
ATOM 1121 C CA . GLY A 1 142 ? 21.285 9.894 20.429 1.00 86.38 142 GLY A CA 1
ATOM 1122 C C . GLY A 1 142 ? 21.729 9.309 21.760 1.00 86.38 142 GLY A C 1
ATOM 1123 O O . GLY A 1 142 ? 21.075 8.426 22.303 1.00 86.38 142 GLY A O 1
ATOM 1124 N N . VAL A 1 143 ? 22.806 9.859 22.319 1.00 84.75 143 VAL A N 1
ATOM 1125 C CA . VAL A 1 143 ? 23.315 9.524 23.656 1.00 84.75 143 VAL A CA 1
ATOM 1126 C C . VAL A 1 143 ? 23.431 10.802 24.483 1.00 84.75 143 VAL A C 1
ATOM 1128 O O . VAL A 1 143 ? 23.888 11.835 23.996 1.00 84.75 143 VAL A O 1
ATOM 1131 N N . TYR A 1 144 ? 23.004 10.751 25.744 1.00 84.12 144 TYR A N 1
ATOM 1132 C CA . TYR A 1 144 ? 23.060 11.880 26.669 1.00 84.12 144 TYR A CA 1
ATOM 1133 C C . TYR A 1 144 ? 23.493 11.427 28.060 1.00 84.12 144 TYR A C 1
ATOM 1135 O O . TYR A 1 144 ? 22.827 10.612 28.697 1.00 84.12 144 TYR A O 1
ATOM 1143 N N . GLY A 1 145 ? 24.613 11.973 28.543 1.00 80.25 145 GLY A N 1
ATOM 1144 C CA . GLY A 1 145 ? 25.171 11.620 29.851 1.00 80.25 145 GLY A CA 1
ATOM 1145 C C . GLY A 1 145 ? 25.504 10.129 29.984 1.00 80.25 145 GLY A C 1
ATOM 1146 O O . GLY A 1 145 ? 25.231 9.549 31.030 1.00 80.25 145 GLY A O 1
ATOM 1147 N N . GLY A 1 146 ? 26.009 9.508 28.909 1.00 78.75 146 GLY A N 1
ATOM 1148 C CA . GLY A 1 146 ? 26.362 8.080 28.861 1.00 78.75 146 GLY A CA 1
ATOM 1149 C C . GLY A 1 146 ? 25.176 7.115 28.740 1.00 78.75 146 GLY A C 1
ATOM 1150 O O . GLY A 1 146 ? 25.368 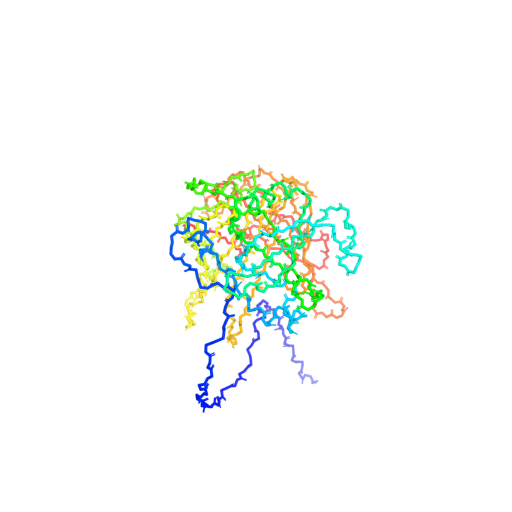5.906 28.809 1.00 78.75 146 GLY A O 1
ATOM 1151 N N . ALA A 1 147 ? 23.953 7.626 28.572 1.00 85.06 147 ALA A N 1
ATOM 1152 C CA . ALA A 1 147 ? 22.744 6.823 28.419 1.00 85.06 147 ALA A CA 1
ATOM 1153 C C . ALA A 1 147 ? 22.093 7.052 27.046 1.00 85.06 147 ALA A C 1
ATOM 1155 O O . ALA A 1 147 ? 22.099 8.187 26.553 1.00 85.06 147 ALA A O 1
ATOM 1156 N N . PRO A 1 148 ? 21.480 6.021 26.444 1.00 86.75 148 PRO A N 1
ATOM 1157 C CA . PRO A 1 148 ? 20.788 6.162 25.177 1.00 86.75 148 PRO A CA 1
ATOM 1158 C C . PRO A 1 148 ? 19.548 7.050 25.326 1.00 86.75 148 PRO A C 1
ATOM 1160 O O . PRO A 1 148 ? 18.827 7.020 26.331 1.00 86.75 148 PRO A O 1
ATOM 1163 N N . VAL A 1 149 ? 19.306 7.845 24.289 1.00 89.00 149 VAL A N 1
ATOM 1164 C CA . VAL A 1 149 ? 18.143 8.709 24.112 1.00 89.00 149 VAL A CA 1
ATOM 1165 C C . VAL A 1 149 ? 17.316 8.155 22.967 1.00 89.00 149 VAL A C 1
ATOM 1167 O O . VAL A 1 149 ? 17.788 8.026 21.838 1.00 89.00 149 VAL A O 1
ATOM 1170 N N . LEU A 1 150 ? 16.062 7.857 23.265 1.00 89.88 150 LEU A N 1
ATOM 1171 C CA . LEU A 1 150 ? 15.084 7.292 22.352 1.00 89.88 150 LEU A CA 1
ATOM 1172 C C . LEU A 1 150 ? 14.010 8.338 22.070 1.00 89.88 150 LEU A C 1
ATOM 1174 O O . LEU A 1 150 ? 13.686 9.145 22.940 1.00 89.88 150 LEU A O 1
ATOM 1178 N N . LYS A 1 151 ? 13.419 8.320 20.885 1.00 88.00 151 LYS A N 1
ATOM 1179 C CA . LYS A 1 151 ? 12.232 9.103 20.553 1.00 88.00 151 LYS A CA 1
ATOM 1180 C C . LYS A 1 151 ? 11.045 8.160 20.443 1.00 88.00 151 LYS A C 1
ATOM 1182 O O . LYS A 1 151 ? 11.126 7.147 19.759 1.00 88.00 151 LYS A O 1
ATOM 1187 N N . LEU A 1 152 ? 9.964 8.476 21.147 1.00 85.81 152 LEU A N 1
ATOM 1188 C CA . LEU A 1 152 ? 8.750 7.674 21.106 1.00 85.81 152 LEU A CA 1
ATOM 1189 C C . LEU A 1 152 ? 8.088 7.773 19.723 1.00 85.81 152 LEU A C 1
ATOM 1191 O O . LEU A 1 152 ? 7.835 8.876 19.233 1.00 85.81 152 LEU A O 1
ATOM 1195 N N . ASP A 1 153 ? 7.773 6.619 19.143 1.00 70.31 153 ASP A N 1
ATOM 1196 C CA . ASP A 1 153 ? 7.112 6.487 17.848 1.00 70.31 153 ASP A CA 1
ATOM 1197 C C . ASP A 1 153 ? 5.672 5.985 18.042 1.00 70.31 153 ASP A C 1
ATOM 1199 O O . ASP A 1 153 ? 5.449 4.789 18.240 1.00 70.31 153 ASP A O 1
ATOM 1203 N N . GLY A 1 154 ? 4.684 6.877 17.923 1.00 59.69 154 GLY A N 1
ATOM 1204 C CA . GLY A 1 154 ? 3.264 6.505 17.995 1.00 59.69 154 GLY A CA 1
ATOM 1205 C C . GLY A 1 154 ? 2.745 6.181 19.407 1.00 59.69 154 GLY A C 1
ATOM 1206 O O . GLY A 1 154 ? 3.483 6.229 20.390 1.00 59.69 154 GLY A O 1
ATOM 1207 N N . LYS A 1 155 ? 1.426 5.931 19.506 1.00 47.28 155 LYS A N 1
ATOM 1208 C CA . LYS A 1 155 ? 0.670 5.836 20.771 1.00 47.28 155 LYS A CA 1
ATOM 1209 C C . LYS A 1 155 ? 1.145 4.688 21.668 1.00 47.28 155 LYS A C 1
ATOM 1211 O O . LYS A 1 155 ? 1.474 3.600 21.207 1.00 47.28 155 LYS A O 1
ATOM 1216 N N . ILE A 1 156 ? 1.117 4.944 22.972 1.00 47.25 156 ILE A N 1
ATOM 1217 C CA . ILE A 1 156 ? 1.621 4.050 24.015 1.00 47.25 156 ILE A CA 1
ATOM 1218 C C . ILE A 1 156 ? 0.535 3.071 24.443 1.00 47.25 156 ILE A C 1
ATOM 1220 O O . ILE A 1 156 ? -0.531 3.526 24.837 1.00 47.25 156 ILE A O 1
ATOM 1224 N N . GLY A 1 157 ? 0.851 1.772 24.423 1.00 45.03 157 GLY A N 1
ATOM 1225 C CA . GLY A 1 157 ? 0.175 0.674 25.132 1.00 45.03 157 GLY A CA 1
ATOM 1226 C C . GLY A 1 157 ? -1.265 0.912 25.599 1.00 45.03 157 GLY A C 1
ATOM 1227 O O . GLY A 1 157 ? -1.522 0.857 26.802 1.00 45.03 157 GLY A O 1
ATOM 1228 N N . VAL A 1 158 ? -2.189 1.162 24.669 1.00 31.78 158 VAL A N 1
ATOM 1229 C CA . VAL A 1 158 ? -3.626 1.110 24.950 1.00 31.78 158 VAL A CA 1
ATOM 1230 C C . VAL A 1 158 ? -4.132 -0.248 24.495 1.00 31.78 158 VAL A C 1
ATOM 1232 O O . VAL A 1 158 ? -3.869 -0.651 23.366 1.00 31.78 158 VAL A O 1
ATOM 1235 N N . GLU A 1 159 ? -4.836 -0.910 25.409 1.00 30.95 159 GLU A N 1
ATOM 1236 C CA . GLU A 1 159 ? -5.785 -1.992 25.173 1.00 30.95 159 GLU A CA 1
ATOM 1237 C C . GLU A 1 159 ? -6.440 -1.874 23.787 1.00 30.95 159 GLU A C 1
ATOM 1239 O O . GLU A 1 159 ? -7.341 -1.060 23.581 1.00 30.95 159 GLU A O 1
ATOM 1244 N N . GLU A 1 160 ? -6.033 -2.717 22.840 1.00 28.50 160 GLU A N 1
ATOM 1245 C CA . GLU A 1 160 ? -6.971 -3.132 21.808 1.00 28.50 160 GLU A CA 1
ATOM 1246 C C . GLU A 1 160 ? -7.890 -4.146 22.487 1.00 28.50 160 GLU A C 1
ATOM 1248 O O . GLU A 1 160 ? -7.529 -5.304 22.709 1.00 28.50 160 GLU A O 1
ATOM 1253 N N . LYS A 1 161 ? -9.111 -3.711 22.827 1.00 26.86 161 LYS A N 1
ATOM 1254 C CA . LYS A 1 161 ? -10.244 -4.628 22.699 1.00 26.86 161 LYS A CA 1
ATOM 1255 C C . LYS A 1 161 ? -10.078 -5.258 21.322 1.00 26.86 161 LYS A C 1
ATOM 1257 O O . LYS A 1 161 ? -10.101 -4.535 20.330 1.00 26.86 161 LYS A O 1
ATOM 1262 N N . VAL A 1 162 ? -9.860 -6.570 21.281 1.00 29.86 162 VAL A N 1
ATOM 1263 C CA . VAL A 1 162 ? -9.889 -7.342 20.040 1.00 29.86 162 VAL A CA 1
ATOM 1264 C C . VAL A 1 162 ? -11.340 -7.333 19.565 1.00 29.86 162 VAL A C 1
ATOM 1266 O O . VAL A 1 162 ? -12.100 -8.277 19.763 1.00 29.86 162 VAL A O 1
ATOM 1269 N N . GLU A 1 163 ? -11.760 -6.210 18.995 1.00 30.81 163 GLU A N 1
ATOM 1270 C CA . GLU A 1 163 ? -12.767 -6.232 17.958 1.00 30.81 163 GLU A CA 1
ATOM 1271 C C . GLU A 1 163 ? -12.076 -6.879 16.767 1.00 30.81 163 GLU A C 1
ATOM 1273 O O . GLU A 1 163 ? -11.031 -6.407 16.316 1.00 30.81 163 GLU A O 1
ATOM 1278 N N . LYS A 1 164 ? -12.617 -8.011 16.307 1.00 31.06 164 LYS A N 1
ATOM 1279 C CA . LYS A 1 164 ? -12.245 -8.607 15.022 1.00 31.06 164 LYS A CA 1
ATOM 1280 C C . LYS A 1 164 ? -12.125 -7.472 14.003 1.00 31.06 164 LYS A C 1
ATOM 1282 O O . LYS A 1 164 ? -13.104 -6.763 13.774 1.00 31.06 164 LYS A O 1
ATOM 1287 N N . GLY A 1 165 ? -10.908 -7.258 13.501 1.00 37.25 165 GLY A N 1
ATOM 1288 C CA . GLY A 1 165 ? -10.514 -6.030 12.822 1.00 37.25 165 GLY A CA 1
ATOM 1289 C C . GLY A 1 165 ? -11.336 -5.796 11.566 1.00 37.25 165 GLY A C 1
ATOM 1290 O O . GLY A 1 165 ? -11.069 -6.382 10.522 1.00 37.25 165 GLY A O 1
ATOM 1291 N N . VAL A 1 166 ? -12.331 -4.917 11.656 1.00 43.69 166 VAL A N 1
ATOM 1292 C CA . VAL A 1 166 ? -12.931 -4.309 10.474 1.00 43.69 166 VAL A CA 1
ATOM 1293 C C . VAL A 1 166 ? -12.112 -3.066 10.179 1.00 43.69 166 VAL A C 1
ATOM 1295 O O . VAL A 1 166 ? -12.113 -2.111 10.958 1.00 43.69 166 VAL A O 1
ATOM 1298 N N . ILE A 1 167 ? -11.410 -3.065 9.048 1.00 53.97 167 ILE A N 1
ATOM 1299 C CA . ILE A 1 167 ? -10.790 -1.845 8.541 1.00 53.97 167 ILE A CA 1
ATOM 1300 C C . ILE A 1 167 ? -11.926 -0.851 8.277 1.00 53.97 167 ILE A C 1
ATOM 1302 O O . ILE A 1 167 ? -12.778 -1.070 7.415 1.00 53.97 167 ILE A O 1
ATOM 1306 N N . SER A 1 168 ? -11.960 0.230 9.052 1.00 47.50 168 SER A N 1
ATOM 1307 C CA . SER A 1 168 ? -13.016 1.238 8.996 1.00 47.50 168 SER A CA 1
ATOM 1308 C C . SER A 1 168 ? -12.471 2.567 8.477 1.00 47.50 168 SER A C 1
ATOM 1310 O O . SER A 1 168 ? -11.339 2.957 8.753 1.00 47.50 168 SER A O 1
ATOM 1312 N N . GLY A 1 169 ? -13.277 3.254 7.667 1.00 59.53 169 GLY A N 1
ATOM 1313 C CA . GLY A 1 169 ? -12.926 4.532 7.049 1.00 59.53 169 GLY A CA 1
ATOM 1314 C C . GLY A 1 169 ? -13.374 4.609 5.592 1.00 59.53 169 GLY A C 1
ATOM 1315 O O . GLY A 1 169 ? -13.378 3.611 4.874 1.00 59.53 169 GLY A O 1
ATOM 1316 N N . ALA A 1 170 ? -13.735 5.809 5.129 1.00 64.56 170 ALA A N 1
ATOM 1317 C CA . ALA A 1 170 ? -14.242 6.022 3.768 1.00 64.56 170 ALA A CA 1
ATOM 1318 C C . ALA A 1 170 ? -13.255 5.583 2.671 1.00 64.56 170 ALA A C 1
ATOM 1320 O O . ALA A 1 170 ? -13.677 5.256 1.569 1.00 64.56 170 ALA A O 1
ATOM 1321 N N . MET A 1 171 ? -11.954 5.553 2.972 1.00 74.00 171 MET A N 1
ATOM 1322 C CA . MET A 1 171 ? -10.908 5.082 2.063 1.00 74.00 171 MET A CA 1
ATOM 1323 C C . MET A 1 171 ? -10.793 3.564 1.989 1.00 74.00 171 MET A C 1
ATOM 1325 O O . MET A 1 171 ? -10.553 3.035 0.908 1.00 74.00 171 MET A O 1
ATOM 1329 N N . ALA A 1 172 ? -11.007 2.867 3.107 1.00 77.81 172 ALA A N 1
ATOM 1330 C CA . ALA A 1 172 ? -10.886 1.415 3.188 1.00 77.81 172 ALA A CA 1
ATOM 1331 C C . ALA A 1 172 ? -11.827 0.695 2.217 1.00 77.81 172 ALA A C 1
ATOM 1333 O O . ALA A 1 172 ? -11.493 -0.371 1.713 1.00 77.81 172 ALA A O 1
ATOM 1334 N N . ARG A 1 173 ? -12.966 1.315 1.877 1.00 80.25 173 ARG A N 1
ATOM 1335 C CA . ARG A 1 173 ? -13.891 0.777 0.873 1.00 80.25 173 ARG A CA 1
ATOM 1336 C C . ARG A 1 173 ? -13.247 0.598 -0.507 1.00 80.25 173 ARG A C 1
ATOM 1338 O O . ARG A 1 173 ? -13.687 -0.271 -1.238 1.00 80.25 173 ARG A O 1
ATOM 1345 N N . TYR A 1 174 ? -12.220 1.376 -0.857 1.00 80.94 174 TYR A N 1
ATOM 1346 C CA . TYR A 1 174 ? -11.512 1.287 -2.145 1.00 80.94 174 TYR A CA 1
ATOM 1347 C C . TYR A 1 174 ? -10.250 0.421 -2.094 1.00 80.94 174 TYR A C 1
ATOM 1349 O O . TYR A 1 174 ? -9.490 0.382 -3.060 1.00 80.94 174 TYR A O 1
ATOM 1357 N N . TYR A 1 175 ? -10.004 -0.255 -0.972 1.00 85.31 175 TYR A N 1
ATOM 1358 C CA . TYR A 1 175 ? -8.981 -1.290 -0.848 1.00 85.31 175 TYR A CA 1
ATOM 1359 C C . TYR A 1 175 ? -9.333 -2.218 0.327 1.00 85.31 175 TYR A C 1
ATOM 1361 O O . TYR A 1 175 ? -8.594 -2.278 1.312 1.00 85.31 175 TYR A O 1
ATOM 1369 N N . PRO A 1 176 ? -10.513 -2.861 0.307 1.00 82.00 176 PRO A N 1
ATOM 1370 C CA . PRO A 1 176 ? -10.948 -3.668 1.432 1.00 82.00 176 PRO A CA 1
ATOM 1371 C C . PRO A 1 176 ? -10.034 -4.881 1.575 1.00 82.00 176 PRO A C 1
ATOM 1373 O O . PRO A 1 176 ? -9.555 -5.428 0.586 1.00 82.00 176 PRO A O 1
ATOM 1376 N N . ALA A 1 177 ? -9.809 -5.288 2.817 1.00 84.38 177 ALA A N 1
ATOM 1377 C CA . ALA A 1 177 ? -9.154 -6.542 3.131 1.00 84.38 177 ALA A CA 1
ATOM 1378 C C . ALA A 1 177 ? -9.920 -7.221 4.263 1.00 84.38 177 ALA A C 1
ATOM 1380 O O . ALA A 1 177 ? -10.377 -6.569 5.209 1.00 84.38 177 ALA A O 1
ATOM 1381 N N . LYS A 1 178 ? -10.046 -8.536 4.163 1.00 86.44 178 LYS A N 1
ATOM 1382 C CA . LYS A 1 178 ? -10.477 -9.443 5.221 1.00 86.44 178 LYS A CA 1
ATOM 1383 C C . LYS A 1 178 ? -9.465 -10.571 5.330 1.00 86.44 178 LYS A C 1
ATOM 1385 O O . LYS A 1 178 ? -8.807 -10.927 4.358 1.00 86.44 178 LYS A O 1
ATOM 1390 N N . GLU A 1 179 ? -9.323 -11.117 6.528 1.00 86.50 179 GLU A N 1
ATOM 1391 C CA . GLU A 1 179 ? -8.507 -12.311 6.730 1.00 86.50 179 GLU A CA 1
ATOM 1392 C C . GLU A 1 179 ? -9.048 -13.459 5.867 1.00 86.50 179 GLU A C 1
ATOM 1394 O O . GLU A 1 179 ? -10.250 -13.731 5.876 1.00 86.50 179 GLU A O 1
ATOM 1399 N N . GLY A 1 180 ? -8.165 -14.094 5.097 1.00 86.81 180 GLY A N 1
ATOM 1400 C CA . GLY A 1 180 ? -8.516 -15.118 4.119 1.00 86.81 180 GLY A CA 1
ATOM 1401 C C . GLY A 1 180 ? -8.950 -14.588 2.751 1.00 86.81 180 GLY A C 1
ATOM 1402 O O . GLY A 1 180 ? -9.235 -15.407 1.881 1.00 86.81 180 GLY A O 1
ATOM 1403 N N . ASP A 1 181 ? -8.995 -13.267 2.530 1.00 86.88 181 ASP A N 1
ATOM 1404 C CA . ASP A 1 181 ? -9.241 -12.733 1.188 1.00 86.88 181 ASP A CA 1
ATOM 1405 C C . ASP A 1 181 ? -8.116 -13.162 0.246 1.00 86.88 181 ASP A C 1
ATOM 1407 O O . ASP A 1 181 ? -6.930 -12.970 0.528 1.00 86.88 181 ASP A O 1
ATOM 1411 N N . GLU A 1 182 ? -8.509 -13.692 -0.904 1.00 91.50 182 GLU A N 1
ATOM 1412 C CA . GLU A 1 182 ? -7.619 -14.064 -1.993 1.00 91.50 182 GLU A CA 1
ATOM 1413 C C . GLU A 1 182 ? -8.120 -13.410 -3.276 1.00 91.50 182 GLU A C 1
ATOM 1415 O O . GLU A 1 182 ? -9.324 -13.339 -3.532 1.00 91.50 182 GLU A O 1
ATOM 1420 N N . TRP A 1 183 ? -7.199 -12.899 -4.087 1.00 89.56 183 TRP A N 1
ATOM 1421 C CA . TRP A 1 183 ? -7.540 -12.391 -5.411 1.00 89.56 183 TRP A CA 1
ATOM 1422 C C . TRP A 1 183 ? -6.368 -12.508 -6.363 1.00 89.56 183 TRP A C 1
ATOM 1424 O O . TRP A 1 183 ? -5.204 -12.581 -5.965 1.00 89.56 183 TRP A O 1
ATOM 1434 N N . LYS A 1 184 ? -6.679 -12.488 -7.655 1.00 90.19 184 LYS A N 1
ATOM 1435 C CA . LYS A 1 184 ? -5.688 -12.641 -8.708 1.00 90.19 184 LYS A CA 1
ATOM 1436 C C . LYS A 1 184 ? -5.671 -11.427 -9.622 1.00 90.19 184 LYS A C 1
ATOM 1438 O O . LYS A 1 184 ? -6.700 -10.855 -9.972 1.00 90.19 184 LYS A O 1
ATOM 1443 N N . VAL A 1 185 ? -4.467 -11.032 -10.009 1.00 86.88 185 VAL A N 1
ATOM 1444 C CA . VAL A 1 185 ? -4.205 -9.945 -10.947 1.00 86.88 185 VAL A CA 1
ATOM 1445 C C . VAL A 1 185 ? -3.424 -10.499 -12.129 1.00 86.88 185 VAL A C 1
ATOM 1447 O O . VAL A 1 185 ? -2.379 -11.125 -11.965 1.00 86.88 185 VAL A O 1
ATOM 1450 N N . ILE A 1 186 ? -3.939 -10.254 -13.328 1.00 78.81 186 ILE A N 1
ATOM 1451 C CA . ILE A 1 186 ? -3.342 -10.639 -14.602 1.00 78.81 186 ILE A CA 1
ATOM 1452 C C . ILE A 1 186 ? -2.676 -9.409 -15.211 1.00 78.81 186 ILE A C 1
ATOM 1454 O O . ILE A 1 186 ? -3.301 -8.353 -15.329 1.00 78.81 186 ILE A O 1
ATOM 1458 N N . ILE A 1 187 ? -1.421 -9.557 -15.629 1.00 76.81 187 ILE A N 1
ATOM 1459 C CA . ILE A 1 187 ? -0.620 -8.495 -16.240 1.00 76.81 187 ILE A CA 1
ATOM 1460 C C . ILE A 1 187 ? -0.307 -8.870 -17.688 1.00 76.81 187 ILE A C 1
ATOM 1462 O O . ILE A 1 187 ? 0.204 -9.959 -17.951 1.00 76.81 187 ILE A O 1
ATOM 1466 N N . GLY A 1 188 ? -0.592 -7.947 -18.612 1.00 66.56 188 GLY A N 1
ATOM 1467 C CA . GLY A 1 188 ? -0.194 -8.005 -20.017 1.00 66.56 188 GLY A CA 1
ATOM 1468 C C . GLY A 1 188 ? -0.607 -9.299 -20.714 1.00 66.56 188 GLY A C 1
ATOM 1469 O O . GLY A 1 188 ? 0.258 -10.076 -21.080 1.00 66.56 188 GLY A O 1
ATOM 1470 N N . ASN A 1 189 ? -1.907 -9.560 -20.883 1.00 68.31 189 ASN A N 1
ATOM 1471 C CA . ASN A 1 189 ? -2.419 -10.762 -21.568 1.00 68.31 189 ASN A CA 1
ATOM 1472 C C . ASN A 1 189 ? -1.799 -12.090 -21.070 1.00 68.31 189 ASN A C 1
ATOM 1474 O O . ASN A 1 189 ? -1.359 -12.911 -21.870 1.00 68.31 189 ASN A O 1
ATOM 1478 N N . ASN A 1 190 ? -1.786 -12.310 -19.748 1.00 63.69 190 ASN A N 1
ATOM 1479 C CA . ASN A 1 190 ? -1.221 -13.495 -19.077 1.00 63.69 190 ASN A CA 1
ATOM 1480 C C . ASN A 1 190 ? 0.308 -13.633 -19.132 1.00 63.69 190 ASN A C 1
ATOM 1482 O O . ASN A 1 190 ? 0.825 -14.718 -18.879 1.00 63.69 190 ASN A O 1
ATOM 1486 N N . LEU A 1 191 ? 1.050 -12.553 -19.386 1.00 66.75 191 LEU A N 1
ATOM 1487 C CA . LEU A 1 191 ? 2.508 -12.579 -19.236 1.00 66.75 191 LEU A CA 1
ATOM 1488 C C . LEU A 1 191 ? 2.925 -12.859 -17.787 1.00 66.75 191 LEU A C 1
ATOM 1490 O O . LEU A 1 191 ? 3.913 -13.551 -17.556 1.00 66.75 191 LEU A O 1
ATOM 1494 N N . ARG A 1 192 ? 2.182 -12.319 -16.813 1.00 70.75 192 ARG A N 1
ATOM 1495 C CA . ARG A 1 192 ? 2.402 -12.553 -15.380 1.00 70.75 192 ARG A CA 1
ATOM 1496 C C . ARG A 1 192 ? 1.083 -12.617 -14.630 1.00 70.75 192 ARG A C 1
ATOM 1498 O O . ARG A 1 192 ? 0.136 -11.902 -14.962 1.00 70.75 192 ARG A O 1
ATOM 1505 N N . VAL A 1 193 ? 1.049 -13.447 -13.596 1.00 80.81 193 VAL A N 1
ATOM 1506 C CA . VAL A 1 193 ? -0.102 -13.600 -12.706 1.00 80.81 193 VAL A CA 1
ATOM 1507 C C . VAL A 1 193 ? 0.359 -13.423 -11.266 1.00 80.81 193 VAL A C 1
ATOM 1509 O O . VAL A 1 193 ? 1.236 -14.148 -10.796 1.00 80.81 193 VAL A O 1
ATOM 1512 N N . LEU A 1 194 ? -0.248 -12.460 -10.576 1.00 85.81 194 LEU A N 1
ATOM 1513 C CA . LEU A 1 194 ? -0.032 -12.188 -9.159 1.00 85.81 194 LEU A CA 1
ATOM 1514 C C . LEU A 1 194 ? -1.231 -12.712 -8.371 1.00 85.81 194 LEU A C 1
ATOM 1516 O O . LEU A 1 194 ? -2.355 -12.262 -8.588 1.00 85.81 194 LEU A O 1
ATOM 1520 N N . ASN A 1 195 ? -0.994 -13.652 -7.464 1.00 90.25 195 ASN A N 1
ATOM 1521 C CA . ASN A 1 195 ? -2.004 -14.157 -6.541 1.00 90.25 195 ASN A CA 1
ATOM 1522 C C . ASN A 1 195 ? -1.744 -13.545 -5.171 1.00 90.25 195 ASN A C 1
ATOM 1524 O O . ASN A 1 195 ? -0.701 -13.786 -4.564 1.00 90.25 195 ASN A O 1
ATOM 1528 N N . TYR A 1 196 ? -2.683 -12.732 -4.720 1.00 89.88 196 TYR A N 1
ATOM 1529 C CA . TYR A 1 196 ? -2.650 -12.067 -3.434 1.00 89.88 196 TYR A CA 1
ATOM 1530 C C . TYR A 1 196 ? -3.442 -12.881 -2.425 1.00 89.88 196 TYR A C 1
ATOM 1532 O O . TYR A 1 196 ? -4.487 -13.441 -2.758 1.00 89.88 196 TYR A O 1
ATOM 1540 N N . LYS A 1 197 ? -2.958 -12.893 -1.188 1.00 92.31 197 LYS A N 1
ATOM 1541 C CA . LYS A 1 197 ? -3.656 -13.466 -0.045 1.00 92.31 197 LYS A CA 1
ATOM 1542 C C . LYS A 1 197 ? -3.472 -12.579 1.171 1.00 92.31 197 LYS A C 1
ATOM 1544 O O . LYS A 1 197 ? -2.358 -12.123 1.411 1.00 92.31 197 LYS A O 1
ATOM 1549 N N . ILE A 1 198 ? -4.533 -12.372 1.943 1.00 90.50 198 ILE A N 1
ATOM 1550 C CA . ILE A 1 198 ? -4.481 -11.731 3.258 1.00 90.50 198 ILE A CA 1
ATOM 1551 C C . ILE A 1 198 ? -4.498 -12.812 4.330 1.00 90.50 198 ILE A C 1
ATOM 1553 O O . ILE A 1 198 ? -5.469 -13.549 4.476 1.00 90.50 198 ILE A O 1
ATOM 1557 N N . ASP A 1 199 ? -3.418 -12.885 5.093 1.00 86.94 199 ASP A N 1
ATOM 1558 C CA . ASP A 1 199 ? -3.218 -13.893 6.130 1.00 86.94 199 ASP A CA 1
ATOM 1559 C C . ASP A 1 199 ? -3.627 -13.381 7.517 1.00 86.94 199 ASP A C 1
ATOM 1561 O O . ASP A 1 199 ? -4.038 -14.165 8.362 1.00 86.94 199 ASP A O 1
ATOM 1565 N N . GLU A 1 200 ? -3.520 -12.072 7.766 1.00 88.00 200 GLU A N 1
ATOM 1566 C CA . GLU A 1 200 ? -3.816 -11.478 9.074 1.00 88.00 200 GLU A CA 1
ATOM 1567 C C . GLU A 1 200 ? -4.313 -10.036 8.917 1.00 88.00 200 GLU A C 1
ATOM 1569 O O . GLU A 1 200 ? -3.774 -9.259 8.124 1.00 88.00 200 GLU A O 1
ATOM 1574 N N . ILE A 1 201 ? -5.294 -9.640 9.733 1.00 78.81 201 ILE A N 1
ATOM 1575 C CA . ILE A 1 201 ? -5.662 -8.232 9.923 1.00 78.81 201 ILE A CA 1
ATOM 1576 C C . ILE A 1 201 ? -5.511 -7.854 11.385 1.00 78.81 201 ILE A C 1
ATOM 1578 O O . ILE A 1 201 ? -6.101 -8.467 12.273 1.00 78.81 201 ILE A O 1
ATOM 1582 N N . LYS A 1 202 ? -4.759 -6.779 11.626 1.00 75.44 202 LYS A N 1
ATOM 1583 C CA . LYS A 1 202 ? -4.523 -6.239 12.961 1.00 75.44 202 LYS A CA 1
ATOM 1584 C C . LYS A 1 202 ? -4.643 -4.723 12.946 1.00 75.44 202 LYS A C 1
ATOM 1586 O O . LYS A 1 202 ? -3.855 -4.032 12.292 1.00 75.44 202 LYS A O 1
ATOM 1591 N N . GLY A 1 203 ? -5.638 -4.213 13.669 1.00 78.94 203 GLY A N 1
ATOM 1592 C CA . GLY A 1 203 ? -5.948 -2.788 13.735 1.00 78.94 203 GLY A CA 1
ATOM 1593 C C . GLY A 1 203 ? -6.135 -2.187 12.340 1.00 78.94 203 GLY A C 1
ATOM 1594 O O . GLY A 1 203 ? -7.015 -2.592 11.585 1.00 78.94 203 GLY A O 1
ATOM 1595 N N . SER A 1 204 ? -5.276 -1.232 11.986 1.00 78.94 204 SER A N 1
ATOM 1596 C CA . SER A 1 204 ? -5.290 -0.549 10.689 1.00 78.94 204 SER A CA 1
ATOM 1597 C C . SER A 1 204 ? -4.289 -1.130 9.683 1.00 78.94 204 SER A C 1
ATOM 1599 O O . SER A 1 204 ? -3.822 -0.430 8.785 1.00 78.94 204 SER A O 1
ATOM 1601 N N . THR A 1 205 ? -3.918 -2.401 9.833 1.00 84.25 205 THR A N 1
ATOM 1602 C CA . THR A 1 205 ? -2.994 -3.085 8.923 1.00 84.25 205 THR A CA 1
ATOM 1603 C C . THR A 1 205 ? -3.531 -4.439 8.484 1.00 84.25 205 THR A C 1
ATOM 1605 O O . THR A 1 205 ? -4.111 -5.164 9.290 1.00 84.25 205 THR A O 1
ATOM 1608 N N . ALA A 1 206 ? -3.309 -4.782 7.217 1.00 82.56 206 ALA A N 1
ATOM 1609 C CA . ALA A 1 206 ? -3.545 -6.116 6.675 1.00 82.56 206 ALA A CA 1
ATOM 1610 C C . ALA A 1 206 ? -2.227 -6.680 6.145 1.00 82.56 206 ALA A C 1
ATOM 1612 O O . ALA A 1 206 ? -1.473 -5.982 5.467 1.00 82.56 206 ALA A O 1
ATOM 1613 N N . ARG A 1 207 ? -1.926 -7.925 6.488 1.00 85.94 207 ARG A N 1
ATOM 1614 C CA . ARG A 1 207 ? -0.692 -8.621 6.130 1.00 85.94 207 ARG A CA 1
ATOM 1615 C C . ARG A 1 207 ? -1.021 -9.824 5.284 1.00 85.94 207 ARG A C 1
ATOM 1617 O O . ARG A 1 207 ? -2.069 -10.442 5.455 1.00 85.94 207 ARG A O 1
ATOM 1624 N N . GLY A 1 208 ? -0.114 -10.149 4.387 1.00 90.31 208 GLY A N 1
ATOM 1625 C CA . GLY A 1 208 ? -0.368 -11.177 3.412 1.00 90.31 208 GLY A CA 1
ATOM 1626 C C . GLY A 1 208 ? 0.853 -11.562 2.612 1.00 90.31 208 GLY A C 1
ATOM 1627 O O . GLY A 1 208 ? 1.993 -11.208 2.935 1.00 90.31 208 GLY A O 1
ATOM 1628 N N . SER A 1 209 ? 0.581 -12.224 1.501 1.00 88.69 209 SER A N 1
ATOM 1629 C CA . SER A 1 209 ? 1.586 -12.610 0.528 1.00 88.69 209 SER A CA 1
ATOM 1630 C C . SER A 1 209 ? 1.126 -12.319 -0.894 1.00 88.69 209 SER A C 1
ATOM 1632 O O . SER A 1 209 ? -0.068 -12.248 -1.191 1.00 88.69 209 SER A O 1
ATOM 1634 N N . VAL A 1 210 ? 2.106 -12.133 -1.773 1.00 88.06 210 VAL A N 1
ATOM 1635 C CA . VAL A 1 210 ? 1.917 -12.046 -3.219 1.00 88.06 210 VAL A CA 1
ATOM 1636 C C . VAL A 1 210 ? 2.755 -13.138 -3.852 1.00 88.06 210 VAL A C 1
ATOM 1638 O O . VAL A 1 210 ? 3.980 -13.132 -3.737 1.00 88.06 210 VAL A O 1
ATOM 1641 N N . ARG A 1 211 ? 2.098 -14.082 -4.519 1.00 86.75 211 ARG A N 1
ATOM 1642 C CA . ARG A 1 211 ? 2.754 -15.100 -5.332 1.00 86.75 211 ARG A CA 1
ATOM 1643 C C . ARG A 1 211 ? 2.724 -14.680 -6.792 1.00 86.75 211 ARG A C 1
ATOM 1645 O O . ARG A 1 211 ? 1.657 -14.627 -7.400 1.00 86.75 211 ARG A O 1
ATOM 1652 N N . GLU A 1 212 ? 3.894 -14.431 -7.353 1.00 84.69 212 GLU A N 1
ATOM 1653 C CA . GLU A 1 212 ? 4.086 -14.147 -8.768 1.00 84.69 212 GLU A CA 1
ATOM 1654 C C . GLU A 1 212 ? 4.399 -15.433 -9.532 1.00 84.69 212 GLU A C 1
ATOM 1656 O O . GLU A 1 212 ? 5.278 -16.206 -9.148 1.00 84.69 212 GLU A O 1
ATOM 1661 N N . THR A 1 213 ? 3.675 -15.635 -10.630 1.00 80.06 213 THR A N 1
ATOM 1662 C CA . THR A 1 213 ? 3.821 -16.781 -11.530 1.00 80.06 213 THR A CA 1
ATOM 1663 C C . THR A 1 213 ? 3.887 -16.303 -12.981 1.00 80.06 213 THR A C 1
ATOM 1665 O O . THR A 1 213 ? 3.220 -15.332 -13.355 1.00 80.06 213 THR A O 1
ATOM 1668 N N . THR A 1 214 ? 4.680 -16.995 -13.799 1.00 79.38 214 THR A N 1
ATOM 1669 C CA . THR A 1 214 ? 4.816 -16.741 -15.242 1.00 79.38 214 THR A CA 1
ATOM 1670 C C . THR A 1 214 ? 4.231 -17.938 -15.993 1.00 79.38 214 THR A C 1
ATOM 1672 O O . THR A 1 214 ? 4.889 -18.979 -16.068 1.00 79.38 214 THR A O 1
ATOM 1675 N N . PRO A 1 215 ? 2.995 -17.848 -16.520 1.00 72.19 215 PRO A N 1
ATOM 1676 C CA . PRO A 1 215 ? 2.352 -18.965 -17.207 1.00 72.19 215 PRO A CA 1
ATOM 1677 C C . PRO A 1 215 ? 3.210 -19.512 -18.357 1.00 72.19 215 PRO A C 1
ATOM 1679 O O . PRO A 1 215 ? 3.652 -18.764 -19.224 1.00 72.19 215 PRO A O 1
ATOM 1682 N N . GLY A 1 216 ? 3.458 -20.826 -18.360 1.00 70.31 216 GLY A N 1
ATOM 1683 C CA . GLY A 1 216 ? 4.303 -21.489 -19.364 1.00 70.31 216 GLY A CA 1
ATOM 1684 C C . GLY A 1 216 ? 5.814 -21.273 -19.192 1.00 70.31 216 GLY A 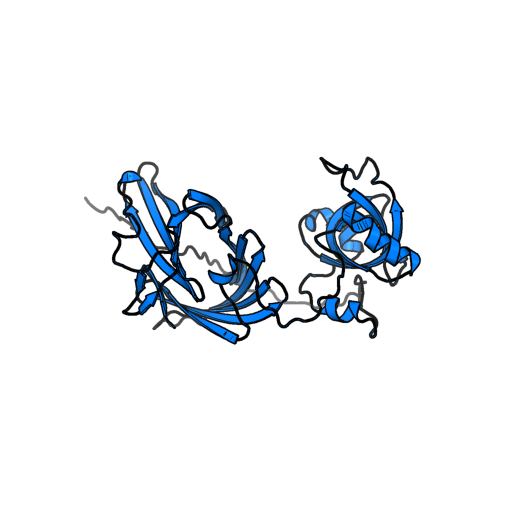C 1
ATOM 1685 O O . GLY A 1 216 ? 6.589 -21.778 -20.001 1.00 70.31 216 GLY A O 1
ATOM 1686 N N . GLY A 1 217 ? 6.243 -20.548 -18.155 1.00 67.69 217 GLY A N 1
ATOM 1687 C CA . GLY A 1 217 ? 7.649 -20.385 -17.795 1.00 67.69 217 GLY A CA 1
ATOM 1688 C C . GLY A 1 217 ? 8.195 -21.557 -16.974 1.00 67.69 217 GLY A C 1
ATOM 1689 O O . GLY A 1 217 ? 7.449 -22.303 -16.346 1.00 67.69 217 GLY A O 1
ATOM 1690 N N . THR A 1 218 ? 9.521 -21.702 -16.962 1.00 63.25 218 THR A N 1
ATOM 1691 C CA . THR A 1 218 ? 10.245 -22.680 -16.126 1.00 63.25 218 THR A CA 1
ATOM 1692 C C . THR A 1 218 ? 10.761 -22.082 -14.815 1.00 63.25 218 THR A C 1
ATOM 1694 O O . THR A 1 218 ? 11.402 -22.779 -14.032 1.00 63.25 218 THR A O 1
ATOM 1697 N N . GLU A 1 219 ? 10.557 -20.780 -14.597 1.00 67.19 219 GLU A N 1
ATOM 1698 C CA . GLU A 1 219 ? 10.990 -20.098 -13.378 1.00 67.19 219 GLU A CA 1
ATOM 1699 C C . GLU A 1 219 ? 10.116 -20.510 -12.185 1.00 67.19 219 GLU A C 1
ATOM 1701 O O . GLU A 1 219 ? 8.900 -20.640 -12.343 1.00 67.19 219 GLU A O 1
ATOM 1706 N N . PRO A 1 220 ? 10.704 -20.701 -10.991 1.00 68.56 220 PRO A N 1
ATOM 1707 C CA . PRO A 1 220 ? 9.930 -20.983 -9.793 1.00 68.56 220 PRO A CA 1
ATOM 1708 C C . PRO A 1 220 ? 9.079 -19.773 -9.395 1.00 68.56 220 PRO A C 1
ATOM 1710 O O . PRO A 1 220 ? 9.495 -18.622 -9.561 1.00 68.56 220 PRO A O 1
ATOM 1713 N N . ASP A 1 221 ? 7.916 -20.052 -8.808 1.00 78.62 221 ASP A N 1
ATOM 1714 C CA . ASP A 1 221 ? 7.048 -19.039 -8.214 1.00 78.62 221 ASP A CA 1
ATOM 1715 C C . ASP A 1 221 ? 7.832 -18.163 -7.228 1.00 78.62 221 ASP A C 1
ATOM 1717 O O . ASP A 1 221 ? 8.526 -18.664 -6.335 1.00 78.62 221 ASP A O 1
ATOM 1721 N N . LYS A 1 222 ? 7.677 -16.843 -7.344 1.00 79.38 222 LYS A N 1
ATOM 1722 C CA . LYS A 1 222 ? 8.242 -15.890 -6.381 1.00 79.38 222 LYS A CA 1
ATOM 1723 C C . LYS A 1 222 ? 7.178 -15.546 -5.356 1.00 79.38 222 LYS A C 1
ATOM 1725 O O . LYS A 1 222 ? 6.075 -15.152 -5.724 1.00 79.38 222 LYS A O 1
ATOM 1730 N N . VAL A 1 223 ? 7.500 -15.685 -4.073 1.00 83.75 223 VAL A N 1
ATOM 1731 C CA . VAL A 1 223 ? 6.588 -15.334 -2.978 1.00 83.75 223 VAL A CA 1
ATOM 1732 C C . VAL A 1 223 ? 7.155 -14.144 -2.222 1.00 83.75 223 VAL A C 1
ATOM 1734 O O . VAL A 1 223 ? 8.211 -14.237 -1.602 1.00 83.75 223 VAL A O 1
ATOM 1737 N N . ASN A 1 224 ? 6.425 -13.036 -2.270 1.00 82.62 224 ASN A N 1
ATOM 1738 C CA . ASN A 1 224 ? 6.747 -11.802 -1.571 1.00 82.62 224 ASN A CA 1
ATOM 1739 C C . ASN A 1 224 ? 5.773 -11.588 -0.410 1.00 82.62 224 ASN A C 1
ATOM 1741 O O . ASN A 1 224 ? 4.623 -12.022 -0.441 1.00 82.62 224 ASN A O 1
ATOM 1745 N N . THR A 1 225 ? 6.235 -10.884 0.613 1.00 83.56 225 THR A N 1
ATOM 1746 C CA . THR A 1 225 ? 5.398 -10.373 1.702 1.00 83.56 225 THR A CA 1
ATOM 1747 C C . THR A 1 225 ? 4.618 -9.142 1.259 1.00 83.56 225 THR A C 1
ATOM 1749 O O . THR A 1 225 ? 5.133 -8.302 0.518 1.00 83.56 225 THR A O 1
ATOM 1752 N N . LEU A 1 226 ? 3.394 -9.022 1.765 1.00 87.19 226 LEU A N 1
ATOM 1753 C CA . LEU A 1 226 ? 2.495 -7.897 1.556 1.00 87.19 226 LEU A CA 1
ATOM 1754 C C . LEU A 1 226 ? 2.110 -7.288 2.905 1.00 87.19 226 LEU A C 1
ATOM 1756 O O . LEU A 1 226 ? 1.722 -7.995 3.834 1.00 87.19 226 LEU A O 1
ATOM 1760 N N . LEU A 1 227 ? 2.159 -5.965 2.997 1.00 83.06 227 LEU A N 1
ATOM 1761 C CA . LEU A 1 227 ? 1.611 -5.202 4.110 1.00 83.06 227 LEU A CA 1
ATOM 1762 C C . LEU A 1 227 ? 0.830 -4.009 3.568 1.00 83.06 227 LEU A C 1
ATOM 1764 O O . LEU A 1 227 ? 1.387 -3.131 2.918 1.00 83.06 227 LEU A O 1
ATOM 1768 N N . ILE A 1 228 ? -0.450 -3.944 3.896 1.00 85.00 228 ILE A N 1
ATOM 1769 C CA . ILE A 1 228 ? -1.324 -2.819 3.596 1.00 85.00 228 ILE A CA 1
ATOM 1770 C C . ILE A 1 228 ? -1.521 -2.038 4.890 1.00 85.00 228 ILE A C 1
ATOM 1772 O O . ILE A 1 228 ? -1.899 -2.599 5.918 1.00 85.00 228 ILE A O 1
ATOM 1776 N N . ILE A 1 229 ? -1.251 -0.740 4.844 1.00 83.31 229 ILE A N 1
ATOM 1777 C CA . ILE A 1 229 ? -1.427 0.183 5.958 1.00 83.31 229 ILE A CA 1
ATOM 1778 C C . ILE A 1 229 ? -2.570 1.123 5.612 1.00 83.31 229 ILE A C 1
ATOM 1780 O O . ILE A 1 229 ? -2.503 1.883 4.642 1.00 83.31 229 ILE A O 1
ATOM 1784 N N . TYR A 1 230 ? -3.593 1.082 6.451 1.00 79.12 230 TYR A N 1
ATOM 1785 C CA . TYR A 1 230 ? -4.731 1.975 6.425 1.00 79.12 230 TYR A CA 1
ATOM 1786 C C . TYR A 1 230 ? -4.485 3.103 7.418 1.00 79.12 230 TYR A C 1
ATOM 1788 O O . TYR A 1 230 ? -4.259 2.888 8.609 1.00 79.12 230 TYR A O 1
ATOM 1796 N N . ASP A 1 231 ? -4.534 4.323 6.914 1.00 79.44 231 ASP A N 1
ATOM 1797 C CA . ASP A 1 231 ? -4.611 5.538 7.704 1.00 79.44 231 ASP A CA 1
ATOM 1798 C C . ASP A 1 231 ? -5.905 6.273 7.331 1.00 79.44 231 ASP A C 1
ATOM 1800 O O . ASP A 1 231 ? -6.473 6.088 6.254 1.00 79.44 231 ASP A O 1
ATOM 1804 N N . ASN A 1 232 ? -6.363 7.160 8.210 1.00 71.50 232 ASN A N 1
ATOM 1805 C CA . ASN A 1 232 ? -7.546 7.987 7.985 1.00 71.50 232 ASN A CA 1
ATOM 1806 C C . ASN A 1 232 ? -7.448 8.819 6.698 1.00 71.50 232 ASN A C 1
ATOM 1808 O O . ASN A 1 232 ? -8.470 9.246 6.160 1.00 71.50 232 ASN A O 1
ATOM 1812 N N . THR A 1 233 ? -6.225 9.083 6.229 1.00 80.19 233 THR A N 1
ATOM 1813 C CA . THR A 1 233 ? -5.961 9.933 5.067 1.00 80.19 233 THR A CA 1
ATOM 1814 C C . THR A 1 233 ? -5.220 9.236 3.933 1.00 80.19 233 THR A C 1
ATOM 1816 O O . THR A 1 233 ? -4.998 9.861 2.894 1.00 80.19 233 THR A O 1
ATOM 1819 N N . SER A 1 234 ? -4.817 7.974 4.096 1.00 84.69 234 SER A N 1
ATOM 1820 C CA . SER A 1 234 ? -4.018 7.277 3.090 1.00 84.69 234 SER A CA 1
ATOM 1821 C C . SER A 1 234 ? -4.151 5.757 3.140 1.00 84.69 234 SER A C 1
ATOM 1823 O O . SER A 1 234 ? -4.441 5.178 4.181 1.00 84.69 234 SER A O 1
ATOM 1825 N N . ILE A 1 235 ? -3.918 5.111 1.996 1.00 84.62 235 ILE A N 1
ATOM 1826 C CA . ILE A 1 235 ? -3.659 3.671 1.917 1.00 84.62 235 ILE A CA 1
ATOM 1827 C C . ILE A 1 235 ? -2.267 3.498 1.329 1.00 84.62 235 ILE A C 1
ATOM 1829 O O . ILE A 1 235 ? -1.993 3.983 0.230 1.00 84.62 235 ILE A O 1
ATOM 1833 N N . THR A 1 236 ? -1.397 2.816 2.068 1.00 84.88 236 THR A N 1
ATOM 1834 C CA . THR A 1 236 ? -0.031 2.504 1.637 1.00 84.88 236 THR A CA 1
ATOM 1835 C C . THR A 1 236 ? 0.134 0.998 1.538 1.00 84.88 236 THR A C 1
ATOM 1837 O O . THR A 1 236 ? -0.205 0.284 2.476 1.00 84.88 236 THR A O 1
ATOM 1840 N N . VAL A 1 237 ? 0.678 0.521 0.426 1.00 84.94 237 VAL A N 1
ATOM 1841 C CA . VAL A 1 237 ? 1.016 -0.887 0.220 1.00 84.94 237 VAL A CA 1
ATOM 1842 C C . VAL A 1 237 ? 2.526 -1.030 0.255 1.00 84.94 237 VAL A C 1
ATOM 1844 O O . VAL A 1 237 ? 3.253 -0.252 -0.356 1.00 84.94 237 VAL A O 1
ATOM 1847 N N . ILE A 1 238 ? 3.002 -2.008 1.006 1.00 80.06 238 ILE A N 1
ATOM 1848 C CA . ILE A 1 238 ? 4.408 -2.340 1.143 1.00 80.06 238 ILE A CA 1
ATOM 1849 C C . ILE A 1 238 ? 4.575 -3.779 0.686 1.00 80.06 238 ILE A C 1
ATOM 1851 O O . ILE A 1 238 ? 3.962 -4.685 1.246 1.00 80.06 238 ILE A O 1
ATOM 1855 N N . GLU A 1 239 ? 5.437 -3.975 -0.299 1.00 78.44 239 GLU A N 1
ATOM 1856 C CA . GLU A 1 239 ? 5.834 -5.292 -0.777 1.00 78.44 239 GLU A CA 1
ATOM 1857 C C . GLU A 1 239 ? 7.302 -5.509 -0.432 1.00 78.44 239 GLU A C 1
ATOM 1859 O O . GLU A 1 239 ? 8.152 -4.646 -0.668 1.00 78.44 239 GLU A O 1
ATOM 1864 N N . GLY A 1 240 ? 7.599 -6.649 0.175 1.00 73.56 240 GLY A N 1
ATOM 1865 C CA . GLY A 1 240 ? 8.956 -7.026 0.546 1.00 73.56 240 GLY A CA 1
ATOM 1866 C C . GLY A 1 240 ? 9.263 -8.422 0.055 1.00 73.56 240 GLY A C 1
ATOM 1867 O O . GLY A 1 240 ? 8.419 -9.309 0.158 1.00 73.56 240 GLY A O 1
ATOM 1868 N N . GLY A 1 241 ? 10.466 -8.638 -0.444 1.00 75.75 241 GLY A N 1
ATOM 1869 C CA . GLY A 1 241 ? 10.840 -9.935 -0.974 1.00 75.75 241 GLY A CA 1
ATOM 1870 C C . GLY A 1 241 ? 12.322 -10.037 -1.238 1.00 75.75 241 GLY A C 1
ATOM 1871 O O . GLY A 1 241 ? 13.124 -9.235 -0.754 1.00 75.75 241 GLY A O 1
ATOM 1872 N N . THR A 1 242 ? 12.665 -11.040 -2.027 1.00 69.19 242 THR A N 1
ATOM 1873 C CA . THR A 1 242 ? 14.028 -11.283 -2.466 1.00 69.19 242 THR A CA 1
ATOM 1874 C C . THR A 1 242 ? 14.069 -11.150 -3.977 1.00 69.19 242 THR A C 1
ATOM 1876 O O . THR A 1 242 ? 13.256 -11.746 -4.684 1.00 69.19 242 THR A O 1
ATOM 1879 N N . ASP A 1 243 ? 14.977 -10.318 -4.474 1.00 68.69 243 ASP A N 1
ATOM 1880 C CA . ASP A 1 243 ? 15.174 -10.168 -5.902 1.00 68.69 243 ASP A CA 1
ATOM 1881 C C . ASP A 1 243 ? 15.889 -11.401 -6.483 1.00 68.69 243 ASP A C 1
ATOM 1883 O O . ASP A 1 243 ? 16.252 -12.352 -5.789 1.00 68.69 243 ASP A O 1
ATOM 1887 N N . SER A 1 244 ? 16.106 -11.408 -7.791 1.00 63.03 244 SER A N 1
ATOM 1888 C CA . SER A 1 244 ? 16.742 -12.527 -8.471 1.00 63.03 244 SER A CA 1
ATOM 1889 C C . SER A 1 244 ? 18.242 -12.642 -8.167 1.00 63.03 244 SER A C 1
ATOM 1891 O O . SER A 1 244 ? 18.857 -13.635 -8.542 1.00 63.03 244 SER A O 1
ATOM 1893 N N . MET A 1 245 ? 18.833 -11.648 -7.492 1.00 61.81 245 MET A N 1
ATOM 1894 C CA . MET A 1 245 ? 20.190 -11.705 -6.940 1.00 61.81 245 MET A CA 1
ATOM 1895 C C . MET A 1 245 ? 20.244 -12.316 -5.543 1.00 61.81 245 MET A C 1
ATOM 1897 O O . MET A 1 245 ? 21.340 -12.496 -5.016 1.00 61.81 245 MET A O 1
ATOM 1901 N N . GLY A 1 246 ? 19.101 -12.561 -4.902 1.00 61.47 246 GLY A N 1
ATOM 1902 C CA . GLY A 1 246 ? 19.074 -12.885 -3.481 1.00 61.47 246 GLY A CA 1
ATOM 1903 C C . GLY A 1 246 ? 19.076 -11.655 -2.563 1.00 61.47 246 GLY A C 1
ATOM 1904 O O . GLY A 1 246 ? 19.120 -11.822 -1.344 1.00 61.47 246 GLY A O 1
ATOM 1905 N N . GLN A 1 247 ? 19.028 -10.427 -3.093 1.00 66.00 247 GLN A N 1
ATOM 1906 C CA . GLN A 1 247 ? 18.989 -9.219 -2.270 1.00 66.00 247 GLN A CA 1
ATOM 1907 C C . GLN A 1 247 ? 17.574 -8.958 -1.768 1.00 66.00 247 GLN A C 1
ATOM 1909 O O . GLN A 1 247 ? 16.589 -9.077 -2.498 1.00 66.00 247 GLN A O 1
ATOM 1914 N N . GLN A 1 248 ? 17.467 -8.586 -0.494 1.00 71.94 248 GLN A N 1
ATOM 1915 C CA . GLN A 1 248 ? 16.191 -8.164 0.061 1.00 71.94 248 GLN A CA 1
ATOM 1916 C C . GLN A 1 248 ? 15.804 -6.811 -0.521 1.00 71.94 248 GLN A C 1
ATOM 1918 O O . GLN A 1 248 ? 16.560 -5.845 -0.421 1.00 71.94 248 GLN A O 1
ATOM 1923 N N . PHE A 1 249 ? 14.596 -6.731 -1.064 1.00 73.38 249 PHE A N 1
ATOM 1924 C CA . PHE A 1 249 ? 14.000 -5.470 -1.466 1.00 73.38 249 PHE A CA 1
ATOM 1925 C C . PHE A 1 249 ? 12.784 -5.171 -0.600 1.00 73.38 249 PHE A C 1
ATOM 1927 O O . PHE A 1 249 ? 12.095 -6.062 -0.093 1.00 73.38 249 PHE A O 1
ATOM 1934 N N . LYS A 1 250 ? 12.507 -3.880 -0.455 1.00 75.44 250 LYS A N 1
ATOM 1935 C CA . LYS A 1 250 ? 11.272 -3.384 0.132 1.00 75.44 250 LYS A CA 1
ATOM 1936 C C . LYS A 1 250 ? 10.795 -2.202 -0.690 1.00 75.44 250 LYS A C 1
ATOM 1938 O O . LYS A 1 250 ? 11.463 -1.173 -0.741 1.00 75.44 250 LYS A O 1
ATOM 1943 N N . SER A 1 251 ? 9.636 -2.354 -1.310 1.00 74.94 251 SER A N 1
ATOM 1944 C CA . SER A 1 251 ? 8.964 -1.299 -2.055 1.00 74.94 251 SER A CA 1
ATOM 1945 C C . SER A 1 251 ? 7.775 -0.797 -1.247 1.00 74.94 251 SER A C 1
ATOM 1947 O O . SER A 1 251 ? 7.067 -1.581 -0.622 1.00 74.94 251 SER A O 1
ATOM 1949 N N . SER A 1 252 ? 7.568 0.515 -1.226 1.00 77.69 252 SER A N 1
ATOM 1950 C CA . SER A 1 252 ? 6.427 1.150 -0.569 1.00 77.69 252 SER A CA 1
ATOM 1951 C C . SER A 1 252 ? 5.717 2.015 -1.593 1.00 77.69 252 SER A C 1
ATOM 1953 O O . SER A 1 252 ? 6.362 2.827 -2.247 1.00 77.69 252 SER A O 1
ATOM 1955 N N . ASP A 1 253 ? 4.402 1.882 -1.694 1.00 80.69 253 ASP A N 1
ATOM 1956 C CA . ASP A 1 253 ? 3.574 2.651 -2.611 1.00 80.69 253 ASP A CA 1
ATOM 1957 C C . ASP A 1 253 ? 2.396 3.307 -1.883 1.00 80.69 253 ASP A C 1
ATOM 1959 O O . ASP A 1 253 ? 1.615 2.646 -1.200 1.00 80.69 253 ASP A O 1
ATOM 1963 N N . LEU A 1 254 ? 2.258 4.624 -2.042 1.00 84.12 254 LEU A N 1
ATOM 1964 C CA . LEU A 1 254 ? 1.117 5.390 -1.547 1.00 84.12 254 LEU A CA 1
ATOM 1965 C C . LEU A 1 254 ? -0.006 5.327 -2.591 1.00 84.12 254 LEU A C 1
ATOM 1967 O O . LEU A 1 254 ? -0.048 6.118 -3.540 1.00 84.12 254 LEU A O 1
ATOM 1971 N N . VAL A 1 255 ? -0.900 4.357 -2.416 1.00 88.06 255 VAL A N 1
ATOM 1972 C CA . VAL A 1 255 ? -1.907 3.939 -3.402 1.00 88.06 255 VAL A CA 1
ATOM 1973 C C . VAL A 1 255 ? -3.051 4.940 -3.511 1.00 88.06 255 VAL A C 1
ATOM 1975 O O . VAL A 1 255 ? -3.416 5.342 -4.613 1.00 88.06 255 VAL A O 1
ATOM 1978 N N . LEU A 1 256 ? -3.593 5.380 -2.374 1.00 86.69 256 LEU A N 1
ATOM 1979 C CA . LEU A 1 256 ? -4.686 6.351 -2.311 1.00 86.69 256 LEU A CA 1
ATOM 1980 C C . LEU A 1 256 ? -4.414 7.395 -1.234 1.00 86.69 256 LEU A C 1
ATOM 1982 O O . LEU A 1 256 ? -3.816 7.093 -0.197 1.00 86.69 256 LEU A O 1
ATOM 1986 N N . LYS A 1 257 ? -4.909 8.615 -1.457 1.00 88.31 257 LYS A N 1
ATOM 1987 C CA . LYS A 1 257 ? -4.800 9.728 -0.513 1.00 88.31 257 LYS A CA 1
ATOM 1988 C C . LYS A 1 257 ? -6.095 10.531 -0.443 1.00 88.31 257 LYS A C 1
ATOM 1990 O O . LYS A 1 257 ? -6.713 10.817 -1.465 1.00 88.31 257 LYS A O 1
ATOM 1995 N N . ALA A 1 258 ? -6.477 10.925 0.766 1.00 80.12 258 ALA A N 1
ATOM 1996 C CA . ALA A 1 258 ? -7.576 11.842 1.008 1.00 80.12 258 ALA A CA 1
ATOM 1997 C C . ALA A 1 258 ? -7.221 13.284 0.586 1.00 80.12 258 ALA A C 1
ATOM 1999 O O . ALA A 1 258 ? -6.058 13.693 0.677 1.00 80.12 258 ALA A O 1
ATOM 2000 N N . PRO A 1 259 ? -8.222 14.101 0.218 1.00 87.12 259 PRO A N 1
ATOM 2001 C CA . PRO A 1 259 ? -9.641 13.747 0.076 1.00 87.12 259 PRO A CA 1
ATOM 2002 C C . PRO A 1 259 ? -9.931 12.892 -1.172 1.00 87.12 259 PRO A C 1
ATOM 2004 O O . PRO A 1 259 ? -9.277 13.034 -2.192 1.00 87.12 259 PRO A O 1
ATOM 2007 N N . LEU A 1 260 ? -10.950 12.029 -1.129 1.00 83.12 260 LEU A N 1
ATOM 2008 C CA . LEU A 1 260 ? -11.350 11.207 -2.284 1.00 83.12 260 LEU A CA 1
ATOM 2009 C C . LEU A 1 260 ? -12.209 12.009 -3.270 1.00 83.12 260 LEU A C 1
ATOM 2011 O O . LEU A 1 260 ? -13.407 11.778 -3.415 1.00 83.12 260 LEU A O 1
ATOM 2015 N N . LYS A 1 261 ? -11.600 13.011 -3.899 1.00 84.88 261 LYS A N 1
ATOM 2016 C CA . LYS A 1 261 ? -12.244 13.883 -4.886 1.00 84.88 261 LYS A CA 1
ATOM 2017 C C . LYS A 1 261 ? -11.310 14.160 -6.054 1.00 84.88 261 LYS A C 1
ATOM 2019 O O . LYS A 1 261 ? -10.089 14.175 -5.876 1.00 84.88 261 LYS A O 1
ATOM 2024 N N . ILE A 1 262 ? -11.903 14.447 -7.208 1.00 87.12 262 ILE A N 1
ATOM 2025 C CA . ILE A 1 262 ? -11.187 14.856 -8.420 1.00 87.12 262 ILE A CA 1
ATOM 2026 C C . ILE A 1 262 ? -10.250 16.033 -8.106 1.00 87.12 262 ILE A C 1
ATOM 2028 O O . ILE A 1 262 ? -10.607 16.944 -7.353 1.00 87.12 262 ILE A O 1
ATOM 2032 N N . GLY A 1 263 ? -9.035 15.986 -8.652 1.00 86.25 263 GLY A N 1
ATOM 2033 C CA . GLY A 1 263 ? -7.994 16.996 -8.453 1.00 86.25 263 GLY A CA 1
ATOM 2034 C C . GLY A 1 263 ? -7.115 16.778 -7.220 1.00 86.25 263 GLY A C 1
ATOM 2035 O O . GLY A 1 263 ? -6.197 17.559 -6.968 1.00 86.25 263 GLY A O 1
ATOM 2036 N N . THR A 1 264 ? -7.362 15.735 -6.424 1.00 85.75 264 THR A N 1
ATOM 2037 C CA . THR A 1 264 ? -6.492 15.402 -5.286 1.00 85.75 264 THR A CA 1
ATOM 2038 C C . THR A 1 264 ? -5.184 14.815 -5.787 1.00 85.75 264 THR A C 1
ATOM 2040 O O . THR A 1 264 ? -5.203 13.801 -6.480 1.00 85.75 264 THR A O 1
ATOM 2043 N N . ARG A 1 265 ? -4.059 15.439 -5.415 1.00 91.00 265 ARG A N 1
ATOM 2044 C CA . ARG A 1 265 ? -2.718 15.112 -5.919 1.00 91.00 265 ARG A CA 1
ATOM 2045 C C . ARG A 1 265 ? -1.754 14.692 -4.821 1.00 91.00 265 ARG A C 1
ATOM 2047 O O . ARG A 1 265 ? -1.797 15.219 -3.705 1.00 91.00 265 ARG A O 1
ATOM 2054 N N . TRP A 1 266 ? -0.853 13.774 -5.148 1.00 89.44 266 TRP A N 1
ATOM 2055 C CA . TRP A 1 266 ? 0.257 13.398 -4.279 1.00 89.44 266 TRP A CA 1
ATOM 2056 C C . TRP A 1 266 ? 1.443 12.846 -5.055 1.00 89.44 266 TRP A C 1
ATOM 2058 O O . TRP A 1 266 ? 1.314 12.366 -6.178 1.00 89.44 266 TRP A O 1
ATOM 2068 N N . ASP A 1 267 ? 2.597 12.897 -4.402 1.00 85.31 267 ASP A N 1
ATOM 2069 C CA . ASP A 1 267 ? 3.810 12.258 -4.878 1.00 85.31 267 ASP A CA 1
ATOM 2070 C C . ASP A 1 267 ? 3.865 10.830 -4.324 1.00 85.31 267 ASP A C 1
ATOM 2072 O O . ASP A 1 267 ? 3.898 10.622 -3.107 1.00 85.31 267 ASP A O 1
ATOM 2076 N N . ALA A 1 268 ? 3.865 9.846 -5.217 1.00 69.62 268 ALA A N 1
ATOM 2077 C CA . ALA A 1 268 ? 4.189 8.464 -4.910 1.00 69.62 268 ALA A CA 1
ATOM 2078 C C . ALA A 1 268 ? 5.689 8.267 -5.149 1.00 69.62 268 ALA A C 1
ATOM 2080 O O . ALA A 1 268 ? 6.198 8.511 -6.244 1.00 69.62 268 ALA A O 1
ATOM 2081 N N . ARG A 1 269 ? 6.420 7.868 -4.109 1.00 64.62 269 ARG A N 1
ATOM 2082 C CA . ARG A 1 269 ? 7.843 7.543 -4.230 1.00 64.62 269 ARG A CA 1
ATOM 2083 C C . ARG A 1 269 ? 7.977 6.047 -4.412 1.00 64.62 269 ARG A C 1
ATOM 2085 O O . ARG A 1 269 ? 7.588 5.307 -3.517 1.00 64.62 269 ARG A O 1
ATOM 2092 N N . LYS A 1 270 ? 8.548 5.627 -5.536 1.00 56.16 270 LYS A N 1
ATOM 2093 C CA . LYS A 1 270 ? 8.983 4.248 -5.739 1.00 56.16 270 LYS A CA 1
ATOM 2094 C C . LYS A 1 270 ? 10.476 4.290 -6.023 1.00 56.16 270 LYS A C 1
ATOM 2096 O O . LYS A 1 270 ? 10.877 4.793 -7.070 1.00 56.16 270 LYS A O 1
ATOM 2101 N N . GLU A 1 271 ? 11.266 3.810 -5.065 1.00 61.91 271 GLU A N 1
ATOM 2102 C CA . GLU A 1 271 ? 12.735 3.873 -5.119 1.00 61.91 271 GLU A CA 1
ATOM 2103 C C . GLU A 1 271 ? 13.207 5.326 -5.344 1.00 61.91 271 GLU A C 1
ATOM 2105 O O . GLU A 1 271 ? 12.765 6.227 -4.626 1.00 61.91 271 GLU A O 1
ATOM 2110 N N . ASP A 1 272 ? 14.044 5.567 -6.356 1.00 54.91 272 ASP A N 1
ATOM 2111 C CA . ASP A 1 272 ? 14.583 6.888 -6.708 1.00 54.91 272 ASP A CA 1
ATOM 2112 C C . ASP A 1 272 ? 13.650 7.716 -7.613 1.00 54.91 272 ASP A C 1
ATOM 2114 O O . ASP A 1 272 ? 13.983 8.835 -8.014 1.00 54.91 272 ASP A O 1
ATOM 2118 N N . GLN A 1 273 ? 12.465 7.196 -7.953 1.00 58.72 273 GLN A N 1
ATOM 2119 C CA . GLN A 1 273 ? 11.510 7.884 -8.817 1.00 58.72 273 GLN A CA 1
ATOM 2120 C C . GLN A 1 273 ? 10.364 8.501 -8.016 1.00 58.72 273 GLN A C 1
ATOM 2122 O O . GLN A 1 273 ? 9.619 7.828 -7.299 1.00 58.72 273 GLN A O 1
ATOM 2127 N N . VAL A 1 274 ? 10.180 9.809 -8.199 1.00 66.94 274 VAL A N 1
ATOM 2128 C CA . VAL A 1 274 ? 8.983 10.522 -7.749 1.00 66.94 274 VAL A CA 1
ATOM 2129 C C . VAL A 1 274 ? 7.968 10.507 -8.882 1.00 66.94 274 VAL A C 1
ATOM 2131 O O . VAL A 1 274 ? 8.174 11.139 -9.919 1.00 66.94 274 VAL A O 1
ATOM 2134 N N . LYS A 1 275 ? 6.863 9.797 -8.674 1.00 73.62 275 LYS A N 1
ATOM 2135 C CA . LYS A 1 275 ? 5.729 9.763 -9.591 1.00 73.62 275 LYS A CA 1
ATOM 2136 C C . LYS A 1 275 ? 4.605 10.635 -9.060 1.00 73.62 275 LYS A C 1
ATOM 2138 O O . LYS A 1 275 ? 4.300 10.610 -7.871 1.00 73.62 275 LYS A O 1
ATOM 2143 N N . LYS A 1 276 ? 3.976 11.409 -9.941 1.00 86.12 276 LYS A N 1
ATOM 2144 C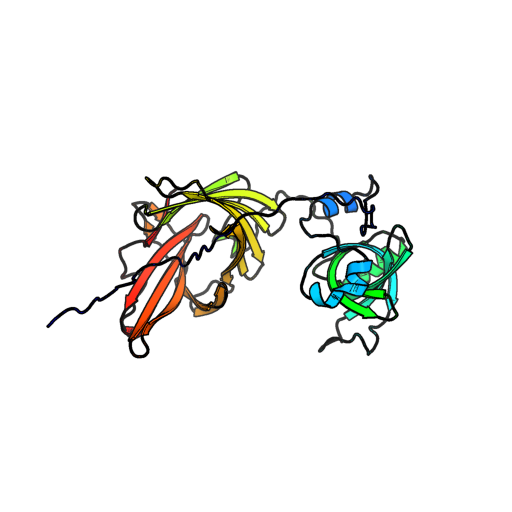 CA . LYS A 1 276 ? 2.855 12.279 -9.572 1.00 86.12 276 LYS A CA 1
ATOM 2145 C C . LYS A 1 276 ? 1.551 11.552 -9.833 1.00 86.12 276 LYS A C 1
ATOM 2147 O O . LYS A 1 276 ? 1.336 11.086 -10.950 1.00 86.12 276 LYS A O 1
ATOM 2152 N N . ARG A 1 277 ? 0.701 11.480 -8.812 1.00 91.12 277 ARG A N 1
ATOM 2153 C CA . ARG A 1 277 ? -0.632 10.886 -8.885 1.00 91.12 277 ARG A CA 1
ATOM 2154 C C . ARG A 1 277 ? -1.722 11.922 -8.683 1.00 91.12 277 ARG A C 1
ATOM 2156 O O . ARG A 1 277 ? -1.556 12.858 -7.901 1.00 91.12 277 ARG A O 1
ATOM 2163 N N . GLU A 1 278 ? -2.840 11.725 -9.368 1.00 93.50 278 GLU A N 1
ATOM 2164 C CA . GLU A 1 278 ? -4.033 12.562 -9.285 1.00 93.50 278 GLU A CA 1
ATOM 2165 C C . GLU A 1 278 ? -5.306 11.716 -9.367 1.00 93.50 278 GLU A C 1
ATOM 2167 O O . GLU A 1 278 ? -5.419 10.854 -10.236 1.00 93.50 278 GLU A O 1
ATOM 2172 N N . ILE A 1 279 ? -6.298 11.986 -8.515 1.00 92.06 279 ILE A N 1
ATOM 2173 C CA . ILE A 1 279 ? -7.655 11.460 -8.727 1.00 92.06 279 ILE A CA 1
ATOM 2174 C C . ILE A 1 279 ? -8.283 12.224 -9.892 1.00 92.06 279 ILE A C 1
ATOM 2176 O O . ILE A 1 279 ? -8.494 13.433 -9.793 1.00 92.06 279 ILE A O 1
ATOM 2180 N N . VAL A 1 280 ? -8.612 11.521 -10.973 1.00 93.06 280 VAL A N 1
ATOM 2181 C CA . VAL A 1 280 ? -9.182 12.115 -12.194 1.00 93.06 280 VAL A CA 1
ATOM 2182 C C . VAL A 1 280 ? -10.659 11.787 -12.395 1.00 93.06 280 VAL A C 1
ATOM 2184 O O . VAL A 1 280 ? -11.341 12.520 -13.101 1.00 93.06 280 VAL A O 1
ATOM 2187 N N . ALA A 1 281 ? -11.172 10.744 -11.738 1.00 87.44 281 ALA A N 1
ATOM 2188 C CA . ALA A 1 281 ? -12.599 10.431 -11.704 1.00 87.44 281 ALA A CA 1
ATOM 2189 C C . ALA A 1 281 ? -12.982 9.754 -10.379 1.00 87.44 281 ALA A C 1
ATOM 2191 O O . ALA A 1 281 ? -12.157 9.090 -9.746 1.00 87.44 281 ALA A O 1
ATOM 2192 N N . VAL A 1 282 ? -14.236 9.933 -9.964 1.00 87.31 282 VAL A N 1
ATOM 2193 C CA . VAL A 1 282 ? -14.848 9.304 -8.782 1.00 87.31 282 VAL A CA 1
ATOM 2194 C C . VAL A 1 282 ? -16.279 8.893 -9.111 1.00 87.31 282 VAL A C 1
ATOM 2196 O O . VAL A 1 282 ? -16.908 9.525 -9.958 1.00 87.31 282 VAL A O 1
ATOM 2199 N N . ASN A 1 283 ? -16.799 7.879 -8.416 1.00 78.12 283 ASN A N 1
ATOM 2200 C CA . ASN A 1 283 ? -18.163 7.365 -8.576 1.00 78.12 283 ASN A CA 1
ATOM 2201 C C . ASN A 1 283 ? -18.525 7.005 -10.033 1.00 78.12 283 ASN A C 1
ATOM 2203 O O . ASN A 1 283 ? -19.683 7.134 -10.428 1.00 78.12 283 ASN A O 1
ATOM 2207 N N . THR A 1 284 ? -17.547 6.576 -10.837 1.00 82.44 284 THR A N 1
ATOM 2208 C CA . THR A 1 284 ? -17.804 6.103 -12.206 1.00 82.44 284 THR A CA 1
ATOM 2209 C C . THR A 1 284 ? -18.146 4.610 -12.215 1.00 82.44 284 THR A C 1
ATOM 2211 O O . THR A 1 284 ? -18.074 3.945 -11.179 1.00 82.44 284 THR A O 1
ATOM 2214 N N . SER A 1 285 ? -18.543 4.086 -13.373 1.00 82.19 285 SER A N 1
ATOM 2215 C CA . SER A 1 285 ? -18.730 2.651 -13.605 1.00 82.19 285 SER A CA 1
ATOM 2216 C C . SER A 1 285 ? -17.891 2.204 -14.795 1.00 82.19 285 SER A C 1
ATOM 2218 O O . SER A 1 285 ? -17.747 2.952 -15.760 1.00 82.19 285 SER A O 1
ATOM 2220 N N . VAL A 1 286 ? -17.318 1.004 -14.722 1.00 87.31 286 VAL A N 1
ATOM 2221 C CA . VAL A 1 286 ? -16.504 0.433 -15.803 1.00 87.31 286 VAL A CA 1
ATOM 2222 C C . VAL A 1 286 ? -16.786 -1.052 -15.974 1.00 87.31 286 VAL A C 1
ATOM 2224 O O . VAL A 1 286 ? -17.104 -1.747 -15.011 1.00 87.31 286 VAL A O 1
ATOM 2227 N N . GLU A 1 287 ? -16.593 -1.542 -17.194 1.00 84.69 287 GLU A N 1
ATOM 2228 C CA . GLU A 1 287 ? -16.690 -2.961 -17.519 1.00 84.69 287 GLU A CA 1
ATOM 2229 C C . GLU A 1 287 ? -15.303 -3.562 -17.768 1.00 84.69 287 GLU A C 1
ATOM 2231 O O . GLU A 1 287 ? -14.472 -2.976 -18.472 1.00 84.69 287 GLU A O 1
ATOM 2236 N N . ILE A 1 288 ? -15.055 -4.736 -17.188 1.00 83.25 288 ILE A N 1
ATOM 2237 C CA . ILE A 1 288 ? -13.861 -5.551 -17.433 1.00 83.25 288 ILE A CA 1
ATOM 2238 C C . ILE A 1 288 ? -14.329 -6.980 -17.686 1.00 83.25 288 ILE A C 1
ATOM 2240 O O . ILE A 1 288 ? -14.987 -7.561 -16.827 1.00 83.25 288 ILE A O 1
ATOM 2244 N N . ASP A 1 289 ? -14.005 -7.537 -18.855 1.00 82.31 289 ASP A N 1
ATOM 2245 C CA . ASP A 1 289 ? -14.354 -8.911 -19.248 1.00 82.31 289 ASP A CA 1
ATOM 2246 C C . ASP A 1 289 ? -15.840 -9.277 -19.003 1.00 82.31 289 ASP A C 1
ATOM 2248 O O . ASP A 1 289 ? -16.154 -10.350 -18.490 1.00 82.31 289 ASP A O 1
ATOM 2252 N N . GLY A 1 290 ? -16.775 -8.374 -19.324 1.00 80.06 290 GLY A N 1
ATOM 2253 C CA . GLY A 1 290 ? -18.216 -8.601 -19.132 1.00 80.06 290 GLY A CA 1
ATOM 2254 C C . GLY A 1 290 ? -18.729 -8.367 -17.706 1.00 80.06 290 GLY A C 1
ATOM 2255 O O . GLY A 1 290 ? -19.934 -8.441 -17.462 1.00 80.06 290 GLY A O 1
ATOM 2256 N N . ARG A 1 291 ? -17.846 -8.066 -16.744 1.00 83.50 291 ARG A N 1
ATOM 2257 C CA . ARG A 1 291 ? -18.221 -7.714 -15.370 1.00 83.50 291 ARG A CA 1
ATOM 2258 C C . ARG A 1 291 ? -18.256 -6.203 -15.194 1.00 83.50 291 ARG A C 1
ATOM 2260 O O . ARG A 1 291 ? -17.257 -5.514 -15.390 1.00 83.50 291 ARG A O 1
ATOM 2267 N N . GLN A 1 292 ? -19.405 -5.710 -14.750 1.00 84.94 292 GLN A N 1
ATOM 2268 C CA . GLN A 1 292 ? -19.611 -4.308 -14.404 1.00 84.94 292 GLN A CA 1
ATOM 2269 C C . GLN A 1 292 ? -19.160 -4.020 -12.967 1.00 84.94 292 GLN A C 1
ATOM 2271 O O . GLN A 1 292 ? -19.540 -4.722 -12.027 1.00 84.94 292 GLN A O 1
ATOM 2276 N N . PHE A 1 293 ? -18.374 -2.959 -12.801 1.00 83.56 293 PHE A N 1
ATOM 2277 C CA . PHE A 1 293 ? -17.925 -2.426 -11.517 1.00 83.56 293 PHE A CA 1
ATOM 2278 C C . PHE A 1 293 ? -18.471 -1.012 -11.336 1.00 83.56 293 PHE A C 1
ATOM 2280 O O . PHE A 1 293 ? -18.195 -0.135 -12.151 1.00 83.56 293 PHE A O 1
ATOM 2287 N N . GLY A 1 294 ? -19.224 -0.790 -10.258 1.00 77.00 294 GLY A N 1
ATOM 2288 C CA . GLY A 1 294 ? -19.704 0.533 -9.847 1.00 77.00 294 GLY A CA 1
ATOM 2289 C C . GLY A 1 294 ? -18.830 1.168 -8.761 1.00 77.00 294 GLY A C 1
ATOM 2290 O O . GLY A 1 294 ? -17.895 0.538 -8.261 1.00 77.00 294 GLY A O 1
ATOM 2291 N N . ASP A 1 295 ? -19.150 2.416 -8.397 1.00 81.00 295 ASP A N 1
ATOM 2292 C CA . ASP A 1 295 ? -18.406 3.217 -7.408 1.00 81.00 295 ASP A CA 1
ATOM 2293 C C . ASP A 1 295 ? -16.890 3.141 -7.638 1.00 81.00 295 ASP A C 1
ATOM 2295 O O . ASP A 1 295 ? -16.135 2.636 -6.807 1.00 81.00 295 ASP A O 1
ATOM 2299 N N . VAL A 1 296 ? -16.446 3.562 -8.824 1.00 86.19 296 VAL A N 1
ATOM 2300 C CA . VAL A 1 296 ? -15.044 3.464 -9.232 1.00 86.19 296 VAL A CA 1
ATOM 2301 C C . VAL A 1 296 ? -14.335 4.805 -9.090 1.00 86.19 296 VAL A C 1
ATOM 2303 O O . VAL A 1 296 ? -14.828 5.855 -9.510 1.00 86.19 296 VAL A O 1
ATOM 2306 N N . LEU A 1 297 ? -13.145 4.754 -8.500 1.00 88.75 297 LEU A N 1
ATOM 2307 C CA . LEU A 1 297 ? -12.185 5.840 -8.389 1.00 88.75 297 LEU A CA 1
ATOM 2308 C C . LEU A 1 297 ? -11.032 5.588 -9.361 1.00 88.75 297 LEU A C 1
ATOM 2310 O O . LEU A 1 297 ? -10.469 4.494 -9.397 1.00 88.75 297 LEU A O 1
ATOM 2314 N N . VAL A 1 298 ? -10.667 6.616 -10.128 1.00 93.94 298 VAL A N 1
ATOM 2315 C CA . VAL A 1 298 ? -9.593 6.544 -11.125 1.00 93.94 298 VAL A CA 1
ATOM 2316 C C . VAL A 1 298 ? -8.442 7.453 -10.716 1.00 93.94 298 VAL A C 1
ATOM 2318 O O . VAL A 1 298 ? -8.618 8.664 -10.557 1.00 93.94 298 VAL A O 1
ATOM 2321 N N . VAL A 1 299 ? -7.256 6.867 -10.571 1.00 94.06 299 VAL A N 1
ATOM 2322 C CA . VAL A 1 299 ? -6.005 7.570 -10.270 1.00 94.06 299 VAL A CA 1
ATOM 2323 C C . VAL A 1 299 ? -5.126 7.590 -11.508 1.00 94.06 299 VAL A C 1
ATOM 2325 O O . VAL A 1 299 ? -4.735 6.539 -12.006 1.00 94.06 299 VAL A O 1
ATOM 2328 N N . ARG A 1 300 ? -4.774 8.781 -11.983 1.00 94.88 300 ARG A N 1
ATOM 2329 C CA . ARG A 1 300 ? -3.779 8.987 -13.034 1.00 94.88 300 ARG A CA 1
ATOM 2330 C C . ARG A 1 300 ? -2.394 9.096 -12.413 1.00 94.88 300 ARG A C 1
ATOM 2332 O O . ARG A 1 300 ? -2.216 9.845 -11.461 1.00 94.88 300 ARG A O 1
ATOM 2339 N N . GLU A 1 301 ? -1.422 8.403 -12.983 1.00 88.06 301 GLU A N 1
ATOM 2340 C CA . GLU A 1 301 ? 0.003 8.532 -12.694 1.00 88.06 301 GLU A CA 1
ATOM 2341 C C . GLU A 1 301 ? 0.743 8.892 -13.980 1.00 88.06 301 GLU A C 1
ATOM 2343 O O . GLU A 1 301 ? 0.693 8.136 -14.951 1.00 88.06 301 GLU A O 1
ATOM 2348 N N . ASP A 1 302 ? 1.440 10.026 -13.985 1.00 83.00 302 ASP A N 1
ATOM 2349 C CA . ASP A 1 302 ? 2.253 10.437 -15.128 1.00 83.00 302 ASP A CA 1
ATOM 2350 C C . ASP A 1 302 ? 3.698 9.954 -14.976 1.00 83.00 302 ASP A C 1
ATOM 2352 O O . ASP A 1 302 ? 4.303 10.033 -13.902 1.00 83.00 302 ASP A O 1
ATOM 2356 N N . SER A 1 303 ? 4.279 9.505 -16.084 1.00 78.19 303 SER A N 1
ATOM 2357 C CA . SER A 1 303 ? 5.693 9.163 -16.190 1.00 78.19 303 SER A CA 1
ATOM 2358 C C . SER A 1 303 ? 6.299 9.733 -17.471 1.00 78.19 303 SER A C 1
ATOM 2360 O O . SER A 1 303 ? 5.638 9.867 -18.500 1.00 78.19 303 SER A O 1
ATOM 2362 N N . ILE A 1 304 ? 7.576 10.106 -17.386 1.00 77.00 304 ILE A N 1
ATOM 2363 C CA . ILE A 1 304 ? 8.358 10.603 -18.517 1.00 77.00 304 ILE A CA 1
ATOM 2364 C C . ILE A 1 304 ? 9.464 9.591 -18.769 1.00 77.00 304 ILE A C 1
ATOM 2366 O O . ILE A 1 304 ? 10.334 9.390 -17.921 1.00 77.00 304 ILE A O 1
ATOM 2370 N N . ILE A 1 305 ? 9.435 8.973 -19.942 1.00 68.81 305 ILE A N 1
ATOM 2371 C CA . ILE A 1 305 ? 10.427 7.998 -20.376 1.00 68.81 305 ILE A CA 1
ATOM 2372 C C . ILE A 1 305 ? 11.415 8.732 -21.279 1.00 68.81 305 ILE A C 1
ATOM 2374 O O . ILE A 1 305 ? 11.055 9.236 -22.342 1.00 68.81 305 ILE A O 1
ATOM 2378 N N . LYS A 1 306 ? 12.673 8.823 -20.847 1.00 69.81 306 LYS A N 1
ATOM 2379 C CA . LYS A 1 306 ? 13.762 9.357 -21.672 1.00 69.81 306 LYS A CA 1
ATOM 2380 C C . LYS A 1 306 ? 14.367 8.202 -22.463 1.00 69.81 306 LYS A C 1
ATOM 2382 O O . LYS A 1 306 ? 14.831 7.245 -21.851 1.00 69.81 306 LYS A O 1
ATOM 2387 N N . VAL A 1 307 ? 14.334 8.283 -23.792 1.00 64.69 307 VAL A N 1
ATOM 2388 C CA . VAL A 1 307 ? 14.923 7.256 -24.674 1.00 64.69 307 VAL A CA 1
ATOM 2389 C C . VAL A 1 307 ? 16.330 7.659 -25.111 1.00 64.69 307 VAL A C 1
ATOM 2391 O O . VAL A 1 307 ? 17.219 6.817 -25.164 1.00 64.69 307 VAL A O 1
ATOM 2394 N N . ASP A 1 308 ? 16.552 8.952 -25.341 1.00 69.44 308 ASP A N 1
ATOM 2395 C CA . ASP A 1 308 ? 17.866 9.560 -25.555 1.00 69.44 308 ASP A CA 1
ATOM 2396 C C . ASP A 1 308 ? 17.840 11.036 -25.088 1.00 69.44 308 ASP A C 1
ATOM 2398 O O . ASP A 1 308 ? 16.858 11.491 -24.492 1.00 69.44 308 ASP A O 1
ATOM 2402 N N . GLU A 1 309 ? 18.923 11.793 -25.305 1.00 68.56 309 GLU A N 1
ATOM 2403 C CA . GLU A 1 309 ? 19.018 13.203 -24.884 1.00 68.56 309 GLU A CA 1
ATOM 2404 C C . GLU A 1 309 ? 17.964 14.119 -25.538 1.00 68.56 309 GLU A C 1
ATOM 2406 O O . GLU A 1 309 ? 17.643 15.173 -24.984 1.00 68.56 309 GLU A O 1
ATOM 2411 N N . GLN A 1 310 ? 17.391 13.718 -26.678 1.00 66.25 310 GLN A N 1
ATOM 2412 C CA . GLN A 1 310 ? 16.478 14.532 -27.485 1.00 66.25 310 GLN A CA 1
ATOM 2413 C C . GLN A 1 310 ? 15.039 13.993 -27.516 1.00 66.25 310 GLN A C 1
ATOM 2415 O O . GLN A 1 310 ? 14.110 14.764 -27.755 1.00 66.25 310 GLN A O 1
ATOM 2420 N N . LYS A 1 311 ? 14.821 12.704 -27.235 1.00 72.69 311 LYS A N 1
ATOM 2421 C CA . LYS A 1 311 ? 13.515 12.039 -27.288 1.00 72.69 311 LYS A CA 1
ATOM 2422 C C . LYS A 1 311 ? 12.984 11.705 -25.905 1.00 72.69 311 LYS A C 1
ATOM 2424 O O . LYS A 1 311 ? 13.563 10.926 -25.139 1.00 72.69 311 LYS A O 1
ATOM 2429 N N . ARG A 1 312 ? 11.814 12.269 -25.620 1.00 73.62 312 ARG A N 1
ATOM 2430 C CA . ARG A 1 312 ? 11.021 12.000 -24.424 1.00 73.62 312 ARG A CA 1
ATOM 2431 C C . ARG A 1 312 ? 9.673 11.455 -24.858 1.00 73.62 312 ARG A C 1
ATOM 2433 O O . ARG A 1 312 ? 9.037 12.042 -25.722 1.00 73.62 312 ARG A O 1
ATOM 2440 N N . TYR A 1 313 ? 9.255 10.375 -24.222 1.00 77.75 313 TYR A N 1
ATOM 2441 C CA . TYR A 1 313 ? 7.899 9.863 -24.317 1.00 77.75 313 TYR A CA 1
ATOM 2442 C C . TYR A 1 313 ? 7.175 10.172 -23.020 1.00 77.75 313 TYR A C 1
ATOM 2444 O O . TYR A 1 313 ? 7.733 10.055 -21.924 1.00 77.75 313 TYR A O 1
ATOM 2452 N N . TYR A 1 314 ? 5.921 10.559 -23.155 1.00 77.62 314 TYR A N 1
ATOM 2453 C CA . TYR A 1 314 ? 5.020 10.757 -22.040 1.00 77.62 314 TYR A CA 1
ATOM 2454 C C . TYR A 1 314 ? 4.163 9.510 -21.933 1.00 77.62 314 TYR A C 1
ATOM 2456 O O . TYR A 1 314 ? 3.671 9.006 -22.940 1.00 77.62 314 TYR A O 1
ATOM 2464 N N . ALA A 1 315 ? 3.999 8.992 -20.726 1.00 81.00 315 ALA A N 1
ATOM 2465 C CA . ALA A 1 315 ? 3.108 7.878 -20.469 1.00 81.00 315 ALA A CA 1
ATOM 2466 C C . ALA A 1 315 ? 2.233 8.185 -19.263 1.00 81.00 315 ALA A C 1
ATOM 2468 O O . ALA A 1 315 ? 2.704 8.733 -18.265 1.00 81.00 315 ALA A O 1
ATOM 2469 N N . ALA A 1 316 ? 0.967 7.799 -19.352 1.00 81.50 316 ALA A N 1
ATOM 2470 C CA . ALA A 1 316 ? 0.024 7.878 -18.252 1.00 81.50 316 ALA A CA 1
ATOM 2471 C C . ALA A 1 316 ? -0.499 6.480 -17.938 1.00 81.50 316 ALA A C 1
ATOM 2473 O O . ALA A 1 316 ? -0.868 5.722 -18.837 1.00 81.50 316 ALA A O 1
ATOM 2474 N N . THR A 1 317 ? -0.525 6.151 -16.651 1.00 88.56 317 THR A N 1
ATOM 2475 C CA . THR A 1 317 ? -1.181 4.951 -16.130 1.00 88.56 317 THR A CA 1
ATOM 2476 C C . THR A 1 317 ? -2.412 5.371 -15.344 1.00 88.56 317 THR A C 1
ATOM 2478 O O . THR A 1 317 ? -2.321 6.207 -14.448 1.00 88.56 317 THR A O 1
ATOM 2481 N N . TYR A 1 318 ? -3.560 4.794 -15.673 1.00 91.06 318 TYR A N 1
ATOM 2482 C CA . TYR A 1 318 ? -4.821 5.005 -14.974 1.00 91.06 318 TYR A CA 1
ATOM 2483 C C . TYR A 1 318 ? -5.134 3.767 -14.142 1.00 91.06 318 TYR A C 1
ATOM 2485 O O . TYR A 1 318 ? -5.426 2.715 -14.704 1.00 91.06 318 TYR A O 1
ATOM 2493 N N . TYR A 1 319 ? -5.049 3.879 -12.820 1.00 94.94 319 TYR A N 1
ATOM 2494 C CA . TYR A 1 319 ? -5.393 2.824 -11.868 1.00 94.94 319 TYR A CA 1
ATOM 2495 C C . TYR A 1 319 ? -6.851 2.967 -11.437 1.00 94.94 319 TYR A C 1
ATOM 2497 O O . TYR A 1 319 ? -7.279 4.062 -11.067 1.00 94.94 319 TYR A O 1
ATOM 2505 N N . PHE A 1 320 ? -7.596 1.866 -11.452 1.00 93.25 320 PHE A N 1
ATOM 2506 C CA . PHE A 1 320 ? -9.019 1.837 -11.135 1.00 93.25 320 PHE A CA 1
ATOM 2507 C C . PHE A 1 320 ? -9.251 1.076 -9.828 1.00 93.25 320 PHE A C 1
ATOM 2509 O O . PHE A 1 320 ? -8.774 -0.051 -9.662 1.00 93.25 320 PHE A O 1
ATOM 2516 N N . TYR A 1 321 ? -10.007 1.690 -8.917 1.00 90.31 321 TYR A N 1
ATOM 2517 C CA . TYR A 1 321 ? -10.366 1.132 -7.615 1.00 90.31 321 TYR A CA 1
ATOM 2518 C C . TYR A 1 321 ? -11.882 1.164 -7.434 1.00 90.31 321 TYR A C 1
ATOM 2520 O O . TYR A 1 321 ? -12.466 2.243 -7.469 1.00 90.31 321 TYR A O 1
ATOM 2528 N N . SER A 1 322 ? -12.523 0.015 -7.224 1.00 87.31 322 SER A N 1
ATOM 2529 C CA . SER A 1 322 ? -13.974 -0.083 -7.010 1.00 87.31 322 SER A CA 1
ATOM 2530 C C . SER A 1 322 ? -14.315 -0.243 -5.528 1.00 87.31 322 SER A C 1
ATOM 2532 O O . SER A 1 322 ? -13.636 -0.976 -4.799 1.00 87.31 322 SER A O 1
ATOM 2534 N N . GLY A 1 323 ? -15.371 0.437 -5.080 1.00 81.44 323 GLY A N 1
ATOM 2535 C CA . GLY A 1 323 ? -15.905 0.305 -3.729 1.00 81.44 323 GLY A CA 1
ATOM 2536 C C . GLY A 1 323 ? -16.308 -1.141 -3.412 1.00 81.44 323 GLY A C 1
ATOM 2537 O O . GLY A 1 323 ? -17.062 -1.770 -4.144 1.00 81.44 323 GLY A O 1
ATOM 2538 N N . GLY A 1 324 ? -15.794 -1.690 -2.313 1.00 76.38 324 GLY A N 1
ATOM 2539 C CA . GLY A 1 324 ? -16.051 -3.065 -1.881 1.00 76.38 324 GLY A CA 1
ATOM 2540 C C . GLY A 1 324 ? -15.177 -4.128 -2.553 1.00 76.38 324 GLY A C 1
ATOM 2541 O O . GLY A 1 324 ? -15.188 -5.265 -2.091 1.00 76.38 324 GLY A O 1
ATOM 2542 N N . VAL A 1 325 ? -14.375 -3.768 -3.563 1.00 83.19 325 VAL A N 1
ATOM 2543 C CA . VAL A 1 325 ? -13.475 -4.703 -4.268 1.00 83.19 325 VAL A CA 1
ATOM 2544 C C . VAL A 1 325 ? -12.008 -4.317 -4.103 1.00 83.19 325 VAL A C 1
ATOM 2546 O O . VAL A 1 325 ? -11.167 -5.169 -3.832 1.00 83.19 325 VAL A O 1
ATOM 2549 N N . GLY A 1 326 ? -11.682 -3.034 -4.241 1.00 88.44 326 GLY A N 1
ATOM 2550 C CA . GLY A 1 326 ? -10.301 -2.567 -4.264 1.00 88.44 326 GLY A CA 1
ATOM 2551 C C . GLY A 1 326 ? -9.787 -2.333 -5.678 1.00 88.44 326 GLY A C 1
ATOM 2552 O O . GLY A 1 326 ? -10.547 -1.922 -6.552 1.00 88.44 326 GLY A O 1
ATOM 2553 N N . PHE A 1 327 ? -8.497 -2.579 -5.909 1.00 90.31 327 PHE A N 1
ATOM 2554 C CA . PHE A 1 327 ? -7.903 -2.488 -7.245 1.00 90.31 327 PHE A CA 1
ATOM 2555 C C . PHE A 1 327 ? -8.582 -3.471 -8.212 1.00 90.31 327 PHE A C 1
ATOM 2557 O O . PHE A 1 327 ? -8.643 -4.668 -7.925 1.00 90.31 327 PHE A O 1
ATOM 2564 N N . ILE A 1 328 ? -9.073 -2.970 -9.349 1.00 89.88 328 ILE A N 1
ATOM 2565 C CA . ILE A 1 328 ? -9.727 -3.785 -10.391 1.00 89.88 328 ILE A CA 1
ATOM 2566 C C . ILE A 1 328 ? -8.913 -3.864 -11.686 1.00 89.88 328 ILE A C 1
ATOM 2568 O O . ILE A 1 328 ? -9.086 -4.799 -12.464 1.00 89.88 328 ILE A O 1
ATOM 2572 N N . GLY A 1 329 ? -7.993 -2.926 -11.915 1.00 88.00 329 GLY A N 1
ATOM 2573 C CA . GLY A 1 329 ? -7.139 -2.940 -13.097 1.00 88.00 329 GLY A CA 1
ATOM 2574 C C . GLY A 1 329 ? -6.477 -1.602 -13.391 1.00 88.00 329 GLY A C 1
ATOM 2575 O O . GLY A 1 329 ? -6.710 -0.598 -12.710 1.00 88.00 329 GLY A O 1
ATOM 2576 N N . CYS A 1 330 ? -5.651 -1.581 -14.433 1.00 89.38 330 CYS A N 1
ATOM 2577 C CA . CYS A 1 330 ? -5.110 -0.349 -14.980 1.00 89.38 330 CYS A CA 1
ATOM 2578 C C . CYS A 1 330 ? -5.087 -0.327 -16.509 1.00 89.38 330 CYS A C 1
ATOM 2580 O O . CYS A 1 330 ? -4.973 -1.358 -17.179 1.00 89.38 330 CYS A O 1
ATOM 2582 N N . LYS A 1 331 ? -5.157 0.892 -17.040 1.00 86.31 331 LYS A N 1
ATOM 2583 C CA . LYS A 1 331 ? -4.982 1.208 -18.458 1.00 86.31 331 LYS A CA 1
ATOM 2584 C C . LYS A 1 331 ? -3.741 2.071 -18.626 1.00 86.31 331 LYS A C 1
ATOM 2586 O O . LYS A 1 331 ? -3.458 2.913 -17.772 1.00 86.31 331 LYS A O 1
ATOM 2591 N N . ILE A 1 332 ? -3.007 1.871 -19.714 1.00 81.75 332 ILE A N 1
ATOM 2592 C CA . ILE A 1 332 ? -1.781 2.618 -20.009 1.00 81.75 332 ILE A CA 1
ATOM 2593 C C . ILE A 1 332 ? -1.912 3.248 -21.389 1.00 81.75 332 ILE A C 1
ATOM 2595 O O . ILE A 1 332 ? -2.400 2.624 -22.324 1.00 81.75 332 ILE A O 1
ATOM 2599 N N . THR A 1 333 ? -1.440 4.480 -21.519 1.00 80.88 333 THR A N 1
ATOM 2600 C CA . THR A 1 333 ? -1.250 5.141 -22.810 1.00 80.88 333 THR A CA 1
ATOM 2601 C C . THR A 1 333 ? 0.111 5.818 -22.830 1.00 80.88 333 THR A C 1
ATOM 2603 O O . THR A 1 333 ? 0.608 6.258 -21.791 1.00 80.88 333 THR A O 1
ATOM 2606 N N . ALA A 1 334 ? 0.701 5.933 -24.015 1.00 82.88 334 ALA A N 1
ATOM 2607 C CA . ALA A 1 334 ? 1.930 6.679 -24.235 1.00 82.88 334 ALA A CA 1
ATOM 2608 C C . ALA A 1 334 ? 1.814 7.535 -25.498 1.00 82.88 334 ALA A C 1
ATOM 2610 O O . ALA A 1 334 ? 1.096 7.168 -26.428 1.00 82.88 334 ALA A O 1
ATOM 2611 N N . ALA A 1 335 ? 2.495 8.677 -25.514 1.00 78.31 335 ALA A N 1
ATOM 2612 C CA . ALA A 1 335 ? 2.517 9.598 -26.641 1.00 78.31 335 ALA A CA 1
ATOM 2613 C C . ALA A 1 335 ? 3.808 10.432 -26.672 1.00 78.31 335 ALA A C 1
ATOM 2615 O O . ALA A 1 335 ? 4.520 10.546 -25.670 1.00 78.31 335 ALA A O 1
ATOM 2616 N N . ASP A 1 336 ? 4.086 11.048 -27.822 1.00 80.75 336 ASP A N 1
ATOM 2617 C CA . ASP A 1 336 ? 5.261 11.909 -28.021 1.00 80.75 336 ASP A CA 1
ATOM 2618 C C . ASP A 1 336 ? 5.117 13.276 -27.334 1.00 80.75 336 ASP A C 1
ATOM 2620 O O . ASP A 1 336 ? 6.114 13.917 -27.004 1.00 80.75 336 ASP A O 1
ATOM 2624 N N . THR A 1 337 ? 3.881 13.721 -27.077 1.00 82.69 337 THR A N 1
ATOM 2625 C CA . THR A 1 337 ? 3.596 14.973 -26.361 1.00 82.69 337 THR A CA 1
ATOM 2626 C C . THR A 1 337 ? 2.630 14.750 -25.193 1.00 82.69 337 THR A C 1
ATOM 2628 O O . THR A 1 337 ? 1.804 13.832 -25.251 1.00 82.69 337 THR A O 1
ATOM 2631 N N . PRO A 1 338 ? 2.686 15.580 -24.132 1.00 81.56 338 PRO A N 1
ATOM 2632 C CA . PRO A 1 338 ? 1.766 15.480 -22.997 1.00 81.56 338 PRO A CA 1
ATOM 2633 C C . PRO A 1 338 ? 0.292 15.626 -23.388 1.00 81.56 338 PRO A C 1
ATOM 2635 O O . PRO A 1 338 ? -0.570 14.981 -22.796 1.00 81.56 338 PRO A O 1
ATOM 2638 N N . GLU A 1 339 ? -0.003 16.473 -24.374 1.00 88.12 339 GLU A N 1
ATOM 2639 C CA . GLU A 1 339 ? -1.363 16.788 -24.828 1.00 88.12 339 GLU A CA 1
ATOM 2640 C C . GLU A 1 339 ? -1.982 15.630 -25.615 1.00 88.12 339 GLU A C 1
ATOM 2642 O O . GLU A 1 339 ? -3.199 15.493 -25.669 1.00 88.12 339 GLU A O 1
ATOM 2647 N N . SER A 1 340 ? -1.137 14.774 -26.192 1.00 89.12 340 SER A N 1
ATOM 2648 C CA . SER A 1 340 ? -1.550 13.604 -26.970 1.00 89.12 340 SER A CA 1
ATOM 2649 C C . SER A 1 340 ? -1.862 12.382 -26.091 1.00 89.12 340 SER A C 1
ATOM 2651 O O . SER A 1 340 ? -2.208 11.315 -26.598 1.00 89.12 340 SER A O 1
ATOM 2653 N N . ILE A 1 341 ? -1.738 12.511 -24.765 1.00 87.00 341 ILE A N 1
ATOM 2654 C CA . ILE A 1 341 ? -2.106 11.468 -23.807 1.00 87.00 341 ILE A CA 1
ATOM 2655 C C . ILE A 1 341 ? -3.627 11.311 -23.781 1.00 87.00 341 ILE A C 1
ATOM 2657 O O . ILE A 1 341 ? -4.356 12.201 -23.340 1.00 87.00 341 ILE A O 1
ATOM 2661 N N . LYS A 1 342 ? -4.102 10.145 -24.227 1.00 85.94 342 LYS A N 1
ATOM 2662 C CA . LYS A 1 342 ? -5.521 9.779 -24.186 1.00 85.94 342 LYS A CA 1
ATOM 2663 C C . LYS A 1 342 ? -6.046 9.767 -22.752 1.00 85.94 342 LYS A C 1
ATOM 2665 O O . LYS A 1 342 ? -5.361 9.323 -21.835 1.00 85.94 342 LYS A O 1
ATOM 2670 N N . THR A 1 343 ? -7.293 10.194 -22.570 1.00 92.12 343 THR A N 1
ATOM 2671 C CA . THR A 1 343 ? -8.008 10.020 -21.301 1.00 92.12 343 THR A CA 1
ATOM 2672 C C . THR A 1 343 ? -8.384 8.554 -21.084 1.00 92.12 343 THR A C 1
ATOM 2674 O O . THR A 1 343 ? -8.484 7.775 -22.028 1.00 92.12 343 THR A O 1
ATOM 2677 N N . HIS A 1 344 ? -8.635 8.184 -19.828 1.00 89.00 344 HIS A N 1
ATOM 2678 C CA . HIS A 1 344 ? -8.962 6.813 -19.421 1.00 89.00 344 HIS A CA 1
ATOM 2679 C C . HIS A 1 344 ? -10.212 6.208 -20.092 1.00 89.00 344 HIS A C 1
ATOM 2681 O O . HIS A 1 344 ? -10.309 4.987 -20.204 1.00 89.00 344 HIS A O 1
ATOM 2687 N N . GLU A 1 345 ? -11.146 7.048 -20.542 1.00 90.12 345 GLU A N 1
ATOM 2688 C CA . GLU A 1 345 ? -12.364 6.660 -21.272 1.00 90.12 345 GLU A CA 1
ATOM 2689 C C . GLU A 1 345 ? -12.076 6.280 -22.732 1.00 90.12 345 GLU A C 1
ATOM 2691 O O . GLU A 1 345 ? -12.810 5.494 -23.313 1.00 90.12 345 GLU A O 1
ATOM 2696 N N . ASN A 1 346 ? -10.988 6.802 -23.310 1.00 90.06 346 ASN A N 1
ATOM 2697 C CA . ASN A 1 346 ? -10.607 6.618 -24.716 1.00 90.06 346 ASN A CA 1
ATOM 2698 C C . ASN A 1 346 ? -9.529 5.534 -24.911 1.00 90.06 346 ASN A C 1
ATOM 2700 O O . ASN A 1 346 ? -8.824 5.511 -25.925 1.00 90.06 346 ASN A O 1
ATOM 2704 N N . ILE A 1 347 ? -9.335 4.684 -23.903 1.00 82.50 347 ILE A N 1
ATOM 2705 C CA . ILE A 1 347 ? -8.412 3.551 -23.939 1.00 82.50 347 ILE A CA 1
ATOM 2706 C C . ILE A 1 347 ? -9.258 2.300 -23.750 1.00 82.50 347 ILE A C 1
ATOM 2708 O O . ILE A 1 347 ? -9.825 2.109 -22.676 1.00 82.50 347 ILE A O 1
ATOM 2712 N N . ASP A 1 348 ? -9.339 1.453 -24.767 1.00 80.44 348 ASP A N 1
ATOM 2713 C CA . ASP A 1 348 ? -10.166 0.244 -24.703 1.00 80.44 348 ASP A CA 1
ATOM 2714 C C . ASP A 1 348 ? -9.468 -0.858 -23.894 1.00 80.44 348 ASP A C 1
ATOM 2716 O O . ASP A 1 348 ? -10.072 -1.486 -23.023 1.00 80.44 348 ASP A O 1
ATOM 2720 N N . ASP A 1 349 ? -8.162 -1.015 -24.108 1.00 80.25 349 ASP A N 1
ATOM 2721 C CA . ASP A 1 349 ? -7.391 -2.125 -23.560 1.00 80.25 349 ASP A CA 1
ATOM 2722 C C . ASP A 1 349 ? -7.039 -1.956 -22.075 1.00 80.25 349 ASP A C 1
ATOM 2724 O O . ASP A 1 349 ? -6.513 -0.930 -21.624 1.00 80.25 349 ASP A O 1
ATOM 2728 N N . TRP A 1 350 ? -7.254 -3.031 -21.318 1.00 80.62 350 TRP A N 1
ATOM 2729 C CA . TRP A 1 350 ? -6.766 -3.189 -19.952 1.00 80.62 350 TRP A CA 1
ATOM 2730 C C . TRP A 1 350 ? -5.378 -3.824 -19.967 1.00 80.62 350 TRP A C 1
ATOM 2732 O O . TRP A 1 350 ? -5.207 -4.960 -20.407 1.00 80.62 350 TRP A O 1
ATOM 2742 N N . PHE A 1 351 ? -4.379 -3.110 -19.449 1.00 78.06 351 PHE A N 1
ATOM 2743 C CA . PHE A 1 351 ? -3.020 -3.644 -19.348 1.00 78.06 351 PHE A CA 1
ATOM 2744 C C . PHE A 1 351 ? -2.874 -4.590 -18.149 1.00 78.06 351 PHE A C 1
ATOM 2746 O O . PHE A 1 351 ? -2.233 -5.637 -18.242 1.00 78.06 351 PHE A O 1
ATOM 2753 N N . ILE A 1 352 ? -3.491 -4.223 -17.024 1.00 82.75 352 ILE A N 1
ATOM 2754 C CA . ILE A 1 352 ? -3.598 -5.054 -15.823 1.00 82.75 352 ILE A CA 1
ATOM 2755 C C . ILE A 1 352 ? -5.071 -5.181 -15.483 1.00 82.75 352 ILE A C 1
ATOM 2757 O O . ILE A 1 352 ? -5.795 -4.186 -15.517 1.00 82.75 352 ILE A O 1
ATOM 2761 N N . LYS A 1 353 ? -5.507 -6.377 -15.100 1.00 83.94 353 LYS A N 1
ATOM 2762 C CA . LYS A 1 353 ? -6.878 -6.607 -14.649 1.00 83.94 353 LYS A CA 1
ATOM 2763 C C . LYS A 1 353 ? -6.940 -7.595 -13.504 1.00 83.94 353 LYS A C 1
ATOM 2765 O O . LYS A 1 353 ? -6.159 -8.543 -13.439 1.00 83.94 353 LYS A O 1
ATOM 2770 N N . ARG A 1 354 ? -7.881 -7.364 -12.600 1.00 84.38 354 ARG A N 1
ATOM 2771 C CA . ARG A 1 354 ? -8.268 -8.336 -11.590 1.00 84.38 354 ARG A CA 1
ATOM 2772 C C . ARG A 1 354 ? -9.096 -9.433 -12.252 1.00 84.38 354 AR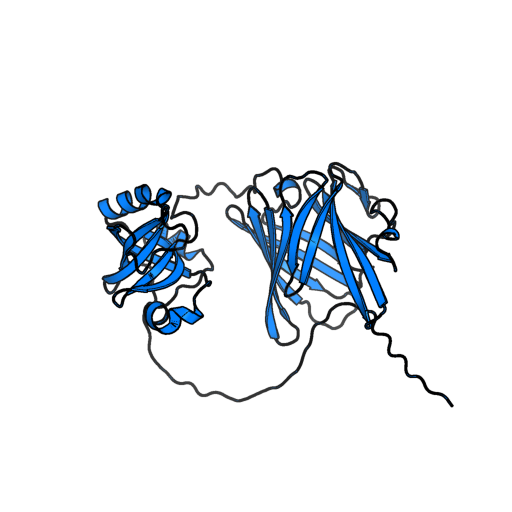G A C 1
ATOM 2774 O O . ARG A 1 354 ? -9.986 -9.150 -13.045 1.00 84.38 354 ARG A O 1
ATOM 2781 N N . SER A 1 355 ? -8.775 -10.671 -11.918 1.00 81.12 355 SER A N 1
ATOM 2782 C CA . SER A 1 355 ? -9.505 -11.866 -12.316 1.00 81.12 355 SER A CA 1
ATOM 2783 C C . SER A 1 355 ? -9.859 -12.577 -11.024 1.00 81.12 355 SER A C 1
ATOM 2785 O O . SER A 1 355 ? -8.981 -13.180 -10.416 1.00 81.12 355 SER A O 1
ATOM 2787 N N . ASP A 1 356 ? -11.100 -12.433 -10.575 1.00 67.81 356 ASP A N 1
ATOM 2788 C CA . ASP A 1 356 ? -11.599 -13.200 -9.428 1.00 67.81 356 ASP A CA 1
ATOM 2789 C C . ASP A 1 356 ? -11.934 -14.637 -9.843 1.00 67.81 356 ASP A C 1
ATOM 2791 O O . ASP A 1 356 ? -12.411 -14.815 -10.991 1.00 67.81 356 ASP A O 1
#

Radius of gyration: 25.29 Å; chains: 1; bounding box: 54×46×87 Å

Secondary structure (DSSP, 8-state):
----------------------------------BS--PPTT-HHHHHHHT--PPPPBHHHHHHSHHHHTT--EEEEEEEEEEEPPPGGGPPTTGGGEEEEEEE-TTT--EEEEEEEGGGHHHHHHHHHHT-EEEEEEEEEEEETTEEEEEE-S--------------STTGGGS---TT-EEEEEETTTTEEEEEEEEEEETTEEEEEEEEE-TT--SPPEEEEEEEEEETTEEEEEEEEE-TTS-EEEEEEEEEESS-STT-EEEEEETTEEEEEEEEEEEEEEEETTEEEEEEEEEEEEEEEESSSS-EEEEEEEEEEETTTEEEEEEEEEESSGGG---GGG----SEEEE-

Sequence (356 aa):
MIKKRTILFIGMIVMSIVMVTPAAVPAGDMGDDDILGREVRGDPGAEQFRNTDLPTALYSMLVEDYGFLKERRFKGSLTALRITAVPKALRLPGSRGYRLLAASTLRKGYRVYVIIPTVDVKYFSGKIRKRERVYITYTPYGVYGGAPVLKLDGKIGVEEKVEKGVISGAMARYYPAKEGDEWKVIIGNNLRVLNYKIDEIKGSTARGSVRETTPGGTEPDKVNTLLIIYDNTSITVIEGGTDSMGQQFKSSDLVLKAPLKIGTRWDARKEDQVKKREIVAVNTSVEIDGRQFGDVLVVREDSIIKVDEQKRYYAATYYFYSGGVGFIGCKITAADTPESIKTHENIDDWFIKRSD

Foldseek 3Di:
DDDDDDDDDDDDDPDDADDDDDDDDDDDDDDDDAWQDPDDPDDPLVVVLVPDPFATDGQCCLQPVLVVQAPGKHKHKWFWADKAADPPVQADDVRPFWIWTWTAGDPPRAIAIEIEGPVCCVVSVVRNVVRHMWIFMWGFDHDDPSGTYTYGDDDTDDDDPPPVDFQDEPVCQLVPDDAFDWWWKAFAPQQKIWIWHFHDDDHQKTKTWIWIDGVPDPDDIFIWIWMWGDDNFWIKIWIWGAGPNRDIDIFIFGPDGPPQDFQDWDWTDTPPDTKIKTFHDFQDWDDDPNDIAGGKIKMKIWDWDDPDPPFIKIKIKIWITGGNPHTAFIDMDIDRDPVPGDDPVPTPDTRMGIDD

pLDDT: mean 71.17, std 19.91, range [20.08, 94.94]